Protein AF-A0A936VG71-F1 (afdb_monomer)

Radius of gyration: 36.87 Å; Cα contacts (8 Å, |Δi|>4): 135; chains: 1; bounding box: 69×65×123 Å

Foldseek 3Di:
DQDDLVLLLLLLLLLLLLVVVVPPCVSLVSLVVSLVVCVVPDPSSVVSSVQNNVLSVVLVVVLVVLVVVLVVQQVVQQVVCVVCVVVDVPHGHPSNVVSVVSVCVSVVSSVVSSVVSNVQSVCSSVSHDDGDPVVVPVVVVVPPPPPPDDPDDDDDDDDDDDDDDDDDDDDDDDDDDDDDDDDDDDDDDDDDDDDDDDDDDDDDDDDDDDDDDDDDDDDDD

Sequence (221 aa):
MQPNDDERMLAALAHASIIANTFNLAGMLATLLIWATQRERSAYVRVHALQSLLYQGLVLLISLAIGLLWGLCVVVSLLPAAVRPDLYRSSPPNSFWVALLGLVVPLGFGLLATLYGLYGAYQVYRGRPFRYPLAGRVTRGVIELPARPAPAAKPPAPAPETAPAAAPAPEAAPAAAPAPEAAPAAAPAPEAAPATTPTPDGTSAEAAPAPAQPEPPQDAA

Solvent-accessible surface area (backbone atoms only — not comparable to full-atom values): 14127 Å² total; per-residue (Å²): 134,82,81,54,71,66,47,26,47,54,24,12,47,25,22,42,27,48,64,44,46,78,82,45,67,57,11,55,53,53,10,50,50,53,23,72,73,29,50,89,78,29,72,66,30,26,51,40,12,48,54,27,42,55,48,51,52,50,50,51,54,49,48,48,52,46,43,51,54,49,48,47,44,40,55,61,26,44,44,64,43,75,77,41,46,86,84,34,78,90,48,80,52,74,52,35,59,56,34,57,61,50,50,53,54,49,53,50,50,54,50,53,51,39,53,52,33,38,51,46,12,53,35,31,54,71,72,42,95,71,78,66,81,74,55,72,64,59,54,59,64,63,67,62,53,72,76,75,75,70,80,76,80,75,79,81,80,84,81,90,86,81,86,84,91,87,87,82,87,88,88,86,87,90,87,84,86,85,86,84,89,88,87,84,90,81,86,83,85,90,84,80,88,79,85,90,82,88,84,88,88,89,79,89,80,90,86,84,85,87,88,86,86,82,86,90,85,90,84,92,132

pLDDT: mean 75.59, std 25.0, range [30.08, 98.5]

Structure (mmCIF, N/CA/C/O backbone):
data_AF-A0A936VG71-F1
#
_entry.id   AF-A0A936VG71-F1
#
loop_
_atom_site.group_PDB
_atom_site.id
_atom_site.type_symbol
_atom_site.label_atom_id
_atom_site.label_alt_id
_atom_site.label_comp_id
_atom_site.label_asym_id
_atom_site.label_entity_id
_atom_site.label_seq_id
_atom_site.pdbx_PDB_ins_code
_atom_site.Cartn_x
_atom_site.Cartn_y
_atom_site.Cartn_z
_atom_site.occupancy
_atom_site.B_iso_or_equiv
_atom_site.auth_seq_id
_atom_site.auth_comp_id
_atom_site.auth_asym_id
_atom_site.auth_atom_id
_atom_site.pdbx_PDB_model_num
ATOM 1 N N . MET A 1 1 ? -16.855 -9.112 27.039 1.00 61.25 1 MET A N 1
ATOM 2 C CA . MET A 1 1 ? -17.587 -7.830 26.940 1.00 61.25 1 MET A CA 1
ATOM 3 C C . MET A 1 1 ? -17.899 -7.596 25.473 1.00 61.25 1 MET A C 1
ATOM 5 O O . MET A 1 1 ? -17.074 -7.982 24.650 1.00 61.25 1 MET A O 1
ATOM 9 N N . GLN A 1 2 ? -19.072 -7.052 25.148 1.00 80.94 2 GLN A N 1
ATOM 10 C CA . GLN A 1 2 ? -19.351 -6.570 23.789 1.00 80.94 2 GLN A CA 1
ATOM 11 C C . GLN A 1 2 ? -18.625 -5.230 23.588 1.00 80.94 2 GLN A C 1
ATOM 13 O O . GLN A 1 2 ? -18.565 -4.469 24.556 1.00 80.94 2 GLN A O 1
ATOM 18 N N . PRO A 1 3 ? -18.060 -4.945 22.402 1.00 87.69 3 PRO A N 1
ATOM 19 C CA . PRO A 1 3 ? -17.405 -3.669 22.145 1.00 87.69 3 PRO A CA 1
ATOM 20 C C . PRO A 1 3 ? -18.436 -2.539 22.039 1.00 87.69 3 PRO A C 1
ATOM 22 O O . PRO A 1 3 ? -19.504 -2.726 21.450 1.00 87.69 3 PRO A O 1
ATOM 25 N N . ASN A 1 4 ? -18.108 -1.371 22.584 1.00 93.62 4 ASN A N 1
ATOM 26 C CA . ASN A 1 4 ? -18.925 -0.166 22.451 1.00 93.62 4 ASN A CA 1
ATOM 27 C C . ASN A 1 4 ? -18.713 0.527 21.084 1.00 93.62 4 ASN A C 1
ATOM 29 O O . ASN A 1 4 ? -17.893 0.103 20.263 1.00 93.62 4 ASN A O 1
ATOM 33 N N . ASP A 1 5 ? -19.476 1.587 20.818 1.00 95.00 5 ASP A N 1
ATOM 34 C CA . ASP A 1 5 ? -19.447 2.265 19.518 1.00 95.00 5 ASP A CA 1
ATOM 35 C C . ASP A 1 5 ? -18.136 3.020 19.248 1.00 95.00 5 ASP A C 1
ATOM 37 O O . ASP A 1 5 ? -17.655 2.994 18.113 1.00 95.00 5 ASP A O 1
ATOM 41 N N . ASP A 1 6 ? -17.491 3.584 20.273 1.00 95.88 6 ASP A N 1
ATOM 42 C CA . ASP A 1 6 ? -16.177 4.230 20.145 1.00 95.88 6 ASP A CA 1
ATOM 43 C C . ASP A 1 6 ? -15.076 3.208 19.828 1.00 95.88 6 ASP A C 1
ATOM 45 O O . ASP A 1 6 ? -14.222 3.439 18.970 1.00 95.88 6 ASP A O 1
ATOM 49 N N . GLU A 1 7 ? -15.107 2.035 20.465 1.00 96.00 7 GLU A N 1
ATOM 50 C CA . GLU A 1 7 ? -14.198 0.925 20.177 1.00 96.00 7 GLU A CA 1
ATOM 51 C C . GLU A 1 7 ? -14.379 0.415 18.742 1.00 96.00 7 GLU A C 1
ATOM 53 O O . GLU A 1 7 ? -13.397 0.143 18.046 1.00 96.00 7 GLU A O 1
ATOM 58 N N . ARG A 1 8 ? -15.625 0.321 18.262 1.00 96.19 8 ARG A N 1
ATOM 59 C CA . ARG A 1 8 ? -15.938 -0.025 16.865 1.00 96.19 8 ARG A CA 1
ATOM 60 C C . ARG A 1 8 ? -15.454 1.049 15.896 1.00 96.19 8 ARG A C 1
ATOM 62 O O . ARG A 1 8 ? -14.880 0.699 14.864 1.00 96.19 8 ARG A O 1
ATOM 69 N N . MET A 1 9 ? -15.630 2.327 16.229 1.00 97.19 9 MET A N 1
ATOM 70 C CA . MET A 1 9 ? -15.167 3.460 15.426 1.00 97.19 9 MET A CA 1
ATOM 71 C C . MET A 1 9 ? -13.639 3.481 15.322 1.00 97.19 9 MET A C 1
ATOM 73 O O . MET A 1 9 ? -13.101 3.505 14.219 1.00 97.19 9 MET A O 1
ATOM 77 N N . LEU A 1 10 ? -12.920 3.392 16.443 1.00 97.62 10 LEU A N 1
ATOM 78 C CA . LEU A 1 10 ? -11.454 3.388 16.476 1.00 97.62 10 LEU A CA 1
ATOM 79 C C . LEU A 1 10 ? -10.859 2.168 15.766 1.00 97.62 10 LEU A C 1
ATOM 81 O O . LEU A 1 10 ? -9.885 2.300 15.024 1.00 97.62 10 LEU A O 1
ATOM 85 N N . ALA A 1 11 ? -11.461 0.990 15.941 1.00 97.00 11 ALA A N 1
ATOM 86 C CA . ALA A 1 11 ? -11.069 -0.209 15.211 1.00 97.00 11 ALA A CA 1
ATOM 87 C C . ALA A 1 11 ? -11.303 -0.052 13.696 1.00 97.00 11 ALA A C 1
ATOM 89 O O . ALA A 1 11 ? -10.439 -0.425 12.904 1.00 97.00 11 ALA A O 1
ATOM 90 N N . ALA A 1 12 ? -12.425 0.541 13.274 1.00 97.69 12 ALA A N 1
ATOM 91 C CA . ALA A 1 12 ? -12.700 0.819 11.866 1.00 97.69 12 ALA A CA 1
ATOM 92 C C . ALA A 1 12 ? -11.743 1.869 11.278 1.00 97.69 12 ALA A C 1
ATOM 94 O O . ALA A 1 12 ? -11.211 1.654 10.191 1.00 97.69 12 ALA A O 1
ATOM 95 N N . LEU A 1 13 ? -11.453 2.954 1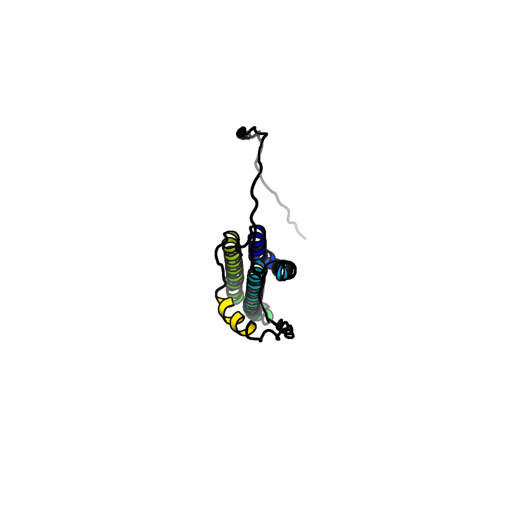2.003 1.00 98.12 13 LEU A N 1
ATOM 96 C CA . LEU A 1 13 ? -10.485 3.984 11.607 1.00 98.12 13 LEU A CA 1
ATOM 97 C C . LEU A 1 13 ? -9.076 3.406 11.434 1.00 98.12 13 LEU A C 1
ATOM 99 O O . LEU A 1 13 ? -8.404 3.729 10.457 1.00 98.12 13 LEU A O 1
ATOM 103 N N . ALA A 1 14 ? -8.660 2.491 12.313 1.00 97.81 14 ALA A N 1
ATOM 104 C CA . ALA A 1 14 ? -7.398 1.770 12.174 1.00 97.81 14 ALA A CA 1
ATOM 105 C C . ALA A 1 14 ? -7.327 0.931 10.883 1.00 97.81 14 ALA A C 1
ATOM 107 O O . ALA A 1 14 ? -6.244 0.757 10.336 1.00 97.81 14 ALA A O 1
ATOM 108 N N . HIS A 1 15 ? -8.448 0.414 10.369 1.00 97.81 15 HIS A N 1
ATOM 109 C CA . HIS A 1 15 ? -8.510 -0.246 9.056 1.00 97.81 15 HIS A CA 1
ATOM 110 C C . HIS A 1 15 ? -8.592 0.761 7.892 1.00 97.81 15 HIS A C 1
ATOM 112 O O . HIS A 1 15 ? -7.905 0.588 6.887 1.00 97.81 15 HIS A O 1
ATOM 118 N N . ALA A 1 16 ? -9.390 1.824 8.029 1.00 97.94 16 ALA A N 1
ATOM 119 C CA . ALA A 1 16 ? -9.615 2.834 6.992 1.00 97.94 16 ALA A CA 1
ATOM 120 C C . ALA A 1 16 ? -8.382 3.711 6.716 1.00 97.94 16 ALA A C 1
ATOM 122 O O . ALA A 1 16 ? -8.225 4.217 5.603 1.00 97.94 16 ALA A O 1
ATOM 123 N N . SER A 1 17 ? -7.479 3.860 7.690 1.00 97.50 17 SER A N 1
ATOM 124 C CA . SER A 1 17 ? -6.269 4.674 7.550 1.00 97.50 17 SER A CA 1
ATOM 125 C C . SER A 1 17 ? -5.344 4.212 6.417 1.00 97.50 17 SER A C 1
ATOM 127 O O . SER A 1 17 ? -4.535 5.012 5.953 1.00 97.50 17 SER A O 1
ATOM 129 N N . ILE A 1 18 ? -5.493 2.980 5.907 1.00 97.31 18 ILE A N 1
ATOM 130 C CA . ILE A 1 18 ? -4.778 2.496 4.717 1.00 97.31 18 ILE A CA 1
ATOM 131 C C . ILE A 1 18 ? -4.912 3.440 3.511 1.00 97.31 18 ILE A C 1
ATOM 133 O O . ILE A 1 18 ? -3.975 3.540 2.729 1.00 97.31 18 ILE A O 1
ATOM 137 N N . ILE A 1 19 ? -6.009 4.200 3.397 1.00 97.38 19 ILE A N 1
ATOM 138 C CA . ILE A 1 19 ? -6.188 5.216 2.348 1.00 97.38 19 ILE A CA 1
ATOM 139 C C . ILE A 1 19 ? -5.055 6.255 2.387 1.00 97.38 19 ILE A C 1
ATOM 141 O O . ILE A 1 19 ? -4.514 6.615 1.342 1.00 97.38 19 ILE A O 1
ATOM 145 N N . ALA A 1 20 ? -4.635 6.687 3.580 1.00 95.88 20 ALA A N 1
ATOM 146 C CA . ALA A 1 20 ? -3.535 7.635 3.741 1.00 95.88 20 ALA A CA 1
ATOM 147 C C . ALA A 1 20 ? -2.175 7.044 3.324 1.00 95.88 20 ALA A C 1
ATOM 149 O O . ALA A 1 20 ? -1.293 7.804 2.924 1.00 95.88 20 ALA A O 1
ATOM 150 N N . ASN A 1 21 ? -2.024 5.707 3.317 1.00 94.12 21 ASN A N 1
ATOM 151 C CA . ASN A 1 21 ? -0.802 5.052 2.832 1.00 94.12 21 ASN A CA 1
ATOM 152 C C . ASN A 1 21 ? -0.545 5.265 1.328 1.00 94.12 21 ASN A C 1
ATOM 154 O O . ASN A 1 21 ? 0.563 5.024 0.857 1.00 94.12 21 ASN A O 1
ATOM 158 N N . THR A 1 22 ? -1.547 5.736 0.576 1.00 89.50 22 THR A N 1
ATOM 159 C CA . THR A 1 22 ? -1.420 6.068 -0.854 1.00 89.50 22 THR A CA 1
ATOM 160 C C . THR A 1 22 ? -0.491 7.264 -1.096 1.00 89.50 22 THR A C 1
ATOM 162 O O . THR A 1 22 ? 0.121 7.353 -2.156 1.00 89.50 22 THR A O 1
ATOM 165 N N . PHE A 1 23 ? -0.373 8.182 -0.128 1.00 89.06 23 PHE A N 1
ATOM 166 C CA . PHE A 1 23 ? 0.381 9.435 -0.280 1.00 89.06 23 PHE A CA 1
ATOM 167 C C . PHE A 1 23 ? 1.695 9.464 0.515 1.00 89.06 23 PHE A C 1
ATOM 169 O O . PHE A 1 23 ? 2.651 10.115 0.102 1.00 89.06 23 PHE A O 1
ATOM 176 N N . ASN A 1 24 ? 1.745 8.808 1.677 1.00 93.12 24 ASN A N 1
ATOM 177 C CA . ASN A 1 24 ? 2.897 8.737 2.588 1.00 93.12 24 ASN A CA 1
ATOM 178 C C . ASN A 1 24 ? 2.655 7.613 3.621 1.00 93.12 24 ASN A C 1
ATOM 180 O O . ASN A 1 24 ? 1.703 6.868 3.481 1.00 93.12 24 ASN A O 1
ATOM 184 N N . LEU A 1 25 ? 3.454 7.465 4.684 1.00 94.38 25 LEU A N 1
ATOM 185 C CA . LEU A 1 25 ? 3.245 6.403 5.696 1.00 94.38 25 LEU A CA 1
ATOM 186 C C . LEU A 1 25 ? 2.224 6.750 6.811 1.00 94.38 25 LEU A C 1
ATOM 188 O O . LEU A 1 25 ? 2.136 6.035 7.815 1.00 94.38 25 LEU A O 1
ATOM 192 N N . ALA A 1 26 ? 1.442 7.829 6.683 1.00 95.31 26 ALA A N 1
ATOM 193 C CA . ALA A 1 26 ? 0.568 8.313 7.758 1.00 95.31 26 ALA A CA 1
ATOM 194 C C . ALA A 1 26 ? -0.534 7.319 8.158 1.00 95.31 26 ALA A C 1
ATOM 196 O O . ALA A 1 26 ? -0.946 7.313 9.316 1.00 95.31 26 ALA A O 1
ATOM 197 N N . GLY A 1 27 ? -0.982 6.443 7.254 1.00 95.38 27 GLY A N 1
ATOM 198 C CA . GLY A 1 27 ? -1.973 5.412 7.570 1.00 95.38 27 GLY A CA 1
ATOM 199 C C . GLY A 1 27 ? -1.462 4.380 8.576 1.00 95.38 27 GLY A C 1
ATOM 200 O O . GLY A 1 27 ? -2.151 4.065 9.556 1.00 95.38 27 GLY A O 1
ATOM 201 N N . MET A 1 28 ? -0.220 3.920 8.391 1.00 96.69 28 MET A N 1
ATOM 202 C CA . MET A 1 28 ? 0.464 3.042 9.342 1.00 96.69 28 MET A CA 1
ATOM 203 C C . MET A 1 28 ? 0.747 3.760 10.660 1.00 96.69 28 MET A C 1
ATOM 205 O O . MET A 1 28 ? 0.506 3.184 11.719 1.00 96.69 28 MET A O 1
ATOM 209 N N . LEU A 1 29 ? 1.196 5.020 10.618 1.00 97.62 29 LEU A N 1
ATOM 210 C CA . LEU A 1 29 ? 1.447 5.814 11.827 1.00 97.62 29 LEU A CA 1
ATOM 211 C C . LEU A 1 29 ? 0.166 6.044 12.641 1.00 97.62 29 LEU A C 1
ATOM 213 O O . LEU A 1 29 ? 0.179 5.853 13.855 1.00 97.62 29 LEU A O 1
ATOM 217 N N . ALA A 1 30 ? -0.955 6.365 11.991 1.00 97.31 30 ALA A N 1
ATOM 218 C CA . ALA A 1 30 ? -2.255 6.507 12.644 1.00 97.31 30 ALA A CA 1
ATOM 219 C C . ALA A 1 30 ? -2.722 5.185 13.278 1.00 97.31 30 ALA A C 1
ATOM 221 O O . ALA A 1 30 ? -3.173 5.168 14.422 1.00 97.31 30 ALA A O 1
ATOM 222 N N . THR A 1 31 ? -2.543 4.058 12.580 1.00 97.56 31 THR A N 1
ATOM 223 C CA . THR A 1 31 ? -2.858 2.718 13.112 1.00 97.56 31 THR A CA 1
ATOM 224 C C . THR A 1 31 ? -2.002 2.376 14.327 1.00 97.56 31 THR A C 1
ATOM 226 O O . THR A 1 31 ? -2.515 1.887 15.334 1.00 97.56 31 THR A O 1
ATOM 229 N N . LEU A 1 32 ? -0.697 2.647 14.249 1.00 97.81 32 LEU A N 1
ATOM 230 C CA . LEU A 1 32 ? 0.254 2.420 15.331 1.00 97.81 32 LEU A CA 1
ATOM 231 C C . LEU A 1 32 ? -0.060 3.302 16.546 1.00 97.81 32 LEU A C 1
ATOM 233 O O . LEU A 1 32 ? 0.027 2.821 17.673 1.00 97.81 32 LEU A O 1
ATOM 237 N N . LEU A 1 33 ? -0.486 4.550 16.331 1.00 98.06 33 LEU A N 1
ATOM 238 C CA . LEU A 1 33 ? -0.919 5.464 17.387 1.00 98.06 33 LEU A CA 1
ATOM 239 C C . LEU A 1 33 ? -2.210 4.981 18.068 1.00 98.06 33 LEU A C 1
ATOM 241 O O . LEU A 1 33 ? -2.268 4.943 19.298 1.00 98.06 33 LEU A O 1
ATOM 245 N N . ILE A 1 34 ? -3.216 4.547 17.297 1.00 97.88 34 ILE A N 1
ATOM 246 C CA . ILE A 1 34 ? -4.446 3.938 17.836 1.00 97.88 34 ILE A CA 1
ATOM 247 C C . ILE A 1 34 ? -4.098 2.683 18.647 1.00 97.88 34 ILE A C 1
ATOM 249 O O . ILE A 1 34 ? -4.561 2.528 19.776 1.00 97.88 34 ILE A O 1
ATOM 253 N N . TRP A 1 35 ? -3.234 1.810 18.120 1.00 97.62 35 TRP A N 1
ATOM 254 C CA . TRP A 1 35 ? -2.780 0.618 18.837 1.00 97.62 35 TRP A CA 1
ATOM 255 C C . TRP A 1 35 ? -2.055 0.980 20.140 1.00 97.62 35 TRP A C 1
ATOM 257 O O . TRP A 1 35 ? -2.418 0.476 21.200 1.00 97.62 35 TRP A O 1
ATOM 267 N N . ALA A 1 36 ? -1.072 1.880 20.092 1.00 97.50 36 ALA A N 1
ATOM 268 C CA . ALA A 1 36 ? -0.260 2.250 21.249 1.00 97.50 36 ALA A CA 1
ATOM 269 C C . ALA A 1 36 ? -1.084 2.904 22.369 1.00 97.50 36 ALA A C 1
ATOM 271 O O . ALA A 1 36 ? -0.848 2.617 23.541 1.00 97.50 36 ALA A O 1
ATOM 272 N N . THR A 1 37 ? -2.068 3.738 22.019 1.00 97.69 37 THR A N 1
ATOM 273 C CA . THR A 1 37 ? -2.931 4.438 22.986 1.00 97.69 37 THR A CA 1
ATOM 274 C C . THR A 1 37 ? -4.040 3.555 23.566 1.00 97.69 37 THR A C 1
ATOM 276 O O . THR A 1 37 ? -4.408 3.735 24.728 1.00 97.69 37 THR A O 1
ATOM 279 N N . GLN A 1 38 ? -4.554 2.583 22.799 1.00 96.62 38 GLN A N 1
ATOM 280 C CA . GLN A 1 38 ? -5.691 1.744 23.204 1.00 96.62 38 GLN A CA 1
ATOM 281 C C . GLN A 1 38 ? -5.325 0.316 23.648 1.00 96.62 38 GLN A C 1
ATOM 283 O O . GLN A 1 38 ? -6.190 -0.372 24.188 1.00 96.62 38 GLN A O 1
ATOM 288 N N . ARG A 1 39 ? -4.073 -0.151 23.499 1.00 94.69 39 ARG A N 1
ATOM 289 C CA . ARG A 1 39 ? -3.679 -1.547 23.820 1.00 94.69 39 ARG A CA 1
ATOM 290 C C . ARG A 1 39 ? -3.957 -1.999 25.262 1.00 94.69 39 ARG A C 1
ATOM 292 O O . ARG A 1 39 ? -4.222 -3.184 25.476 1.00 94.69 39 ARG A O 1
ATOM 299 N N . GLU A 1 40 ? -3.882 -1.075 26.221 1.00 95.25 40 GLU A N 1
ATOM 300 C CA . GLU A 1 40 ? -4.164 -1.326 27.645 1.00 95.25 40 GLU A CA 1
ATOM 301 C C . GLU A 1 40 ? -5.662 -1.152 27.967 1.00 95.25 40 GLU A C 1
ATOM 303 O O . GLU A 1 40 ? -6.167 -1.732 28.922 1.00 95.25 40 GLU A O 1
ATOM 308 N N . ARG A 1 41 ? -6.375 -0.338 27.172 1.00 94.69 41 ARG A N 1
ATOM 309 C CA . ARG A 1 41 ? -7.755 0.110 27.434 1.00 94.69 41 ARG A CA 1
ATOM 310 C C . ARG A 1 41 ? -8.808 -0.809 26.819 1.00 94.69 41 ARG A C 1
ATOM 312 O O . ARG A 1 41 ? -9.833 -1.056 27.441 1.00 94.69 41 ARG A O 1
ATOM 319 N N . SER A 1 42 ? -8.562 -1.313 25.609 1.00 95.69 42 SER A N 1
ATOM 320 C CA . SER A 1 42 ? -9.502 -2.156 24.868 1.00 95.69 42 SER A CA 1
ATOM 321 C C . SER A 1 42 ? -8.800 -3.336 24.206 1.00 95.69 42 SER A C 1
ATOM 323 O O . SER A 1 42 ? -7.997 -3.185 23.281 1.00 95.69 42 SER A O 1
ATOM 325 N N . ALA A 1 43 ? -9.174 -4.548 24.619 1.00 93.81 43 ALA A N 1
ATOM 326 C CA . ALA A 1 43 ? -8.736 -5.770 23.950 1.00 93.81 43 ALA A CA 1
ATOM 327 C C . ALA A 1 43 ? -9.268 -5.867 22.505 1.00 93.81 43 ALA A C 1
ATOM 329 O O . ALA A 1 43 ? -8.587 -6.436 21.651 1.00 93.81 43 ALA A O 1
ATOM 330 N N . TYR A 1 44 ? -10.444 -5.293 22.222 1.00 94.19 44 TYR A N 1
ATOM 331 C CA . TYR A 1 44 ? -11.049 -5.286 20.888 1.00 94.19 44 TYR A CA 1
ATOM 332 C C . TYR A 1 44 ? -10.273 -4.376 19.930 1.00 94.19 44 TYR A C 1
ATOM 334 O O . TYR A 1 44 ? -9.780 -4.845 18.899 1.00 94.19 44 TYR A O 1
ATOM 342 N N . VAL A 1 45 ? -10.070 -3.105 20.306 1.00 96.31 45 VAL A N 1
ATOM 343 C CA . VAL A 1 45 ? -9.301 -2.147 19.493 1.00 96.31 45 VAL A CA 1
ATOM 344 C C . VAL A 1 45 ? -7.862 -2.625 19.322 1.00 96.31 45 VAL A C 1
ATOM 346 O O . VAL A 1 45 ? -7.340 -2.573 18.211 1.00 96.31 45 VAL A O 1
ATOM 349 N N . ARG A 1 46 ? -7.232 -3.178 20.371 1.00 95.06 46 ARG A N 1
ATOM 350 C CA . ARG A 1 46 ? -5.877 -3.749 20.293 1.00 95.06 46 ARG A CA 1
ATOM 351 C C . ARG A 1 46 ? -5.742 -4.789 19.182 1.00 95.06 46 ARG A C 1
ATOM 353 O O . ARG A 1 46 ? -4.775 -4.738 18.424 1.00 95.06 46 ARG A O 1
ATOM 360 N N . VAL A 1 47 ? -6.676 -5.740 19.104 1.00 94.62 47 VAL A N 1
ATOM 361 C CA . VAL A 1 47 ? -6.630 -6.825 18.113 1.00 94.62 47 VAL A CA 1
ATOM 362 C C . VAL A 1 47 ? -6.855 -6.280 16.706 1.00 94.62 47 VAL A C 1
ATOM 364 O O . VAL A 1 47 ? -6.071 -6.596 15.815 1.00 94.62 47 VAL A O 1
ATOM 367 N N . HIS A 1 48 ? -7.856 -5.419 16.506 1.00 95.62 48 HIS A N 1
ATOM 368 C CA . HIS A 1 48 ? -8.143 -4.842 15.190 1.00 95.62 48 HIS A CA 1
ATOM 369 C C . HIS A 1 48 ? -7.046 -3.893 14.694 1.00 95.62 48 HIS A C 1
ATOM 371 O O . HIS A 1 48 ? -6.634 -3.992 13.539 1.00 95.62 48 HIS A O 1
ATOM 377 N N . ALA A 1 49 ? -6.497 -3.040 15.560 1.00 96.50 49 ALA A N 1
ATOM 378 C CA . ALA A 1 49 ? -5.400 -2.149 15.197 1.00 96.50 49 ALA A CA 1
ATOM 379 C C . ALA A 1 49 ? -4.112 -2.928 14.875 1.00 96.50 49 ALA A C 1
ATOM 381 O O . ALA A 1 49 ? -3.470 -2.641 13.869 1.00 96.50 49 ALA A O 1
ATOM 382 N N . LEU A 1 50 ? -3.773 -3.976 15.641 1.00 95.44 50 LEU A N 1
ATOM 383 C CA . LEU A 1 50 ? -2.629 -4.842 15.321 1.00 95.44 50 LEU A CA 1
ATOM 384 C C . LEU A 1 50 ? -2.846 -5.615 14.009 1.00 95.44 50 LEU A C 1
ATOM 386 O O . LEU A 1 50 ? -1.949 -5.680 13.171 1.00 95.44 50 LEU A O 1
ATOM 390 N N . GLN A 1 51 ? -4.045 -6.168 13.805 1.00 95.62 51 GLN A N 1
ATOM 391 C CA . GLN A 1 51 ? -4.432 -6.848 12.568 1.00 95.62 51 GLN A CA 1
ATOM 392 C C . GLN A 1 51 ? -4.341 -5.908 11.356 1.00 95.62 51 GLN A C 1
ATOM 394 O O . GLN A 1 51 ? -3.880 -6.324 10.292 1.00 95.62 51 GLN A O 1
ATOM 399 N N . SER A 1 52 ? -4.769 -4.652 11.503 1.00 96.00 52 SER A N 1
ATOM 400 C CA . SER A 1 52 ? -4.642 -3.639 10.458 1.00 96.00 52 SER A CA 1
ATOM 401 C C . SER A 1 52 ? -3.185 -3.268 10.193 1.00 96.00 52 SER A C 1
ATOM 403 O O . SER A 1 52 ? -2.776 -3.246 9.036 1.00 96.00 52 SER A O 1
ATOM 405 N N . LEU A 1 53 ? -2.371 -3.074 11.235 1.00 96.31 53 LEU A N 1
ATOM 406 C CA . LEU A 1 53 ? -0.957 -2.723 11.093 1.00 96.31 53 LEU A CA 1
ATOM 407 C C . LEU A 1 53 ? -0.171 -3.813 10.349 1.00 96.31 53 LEU A C 1
ATOM 409 O O . LEU A 1 53 ? 0.606 -3.505 9.447 1.00 96.31 53 LEU A O 1
ATOM 413 N N . LEU A 1 54 ? -0.425 -5.086 10.676 1.00 95.25 54 LEU A N 1
ATOM 414 C CA . LEU A 1 54 ? 0.149 -6.238 9.974 1.00 95.25 54 LEU A CA 1
ATOM 415 C C . LEU A 1 54 ? -0.280 -6.287 8.502 1.00 95.25 54 LEU A C 1
ATOM 417 O O . LEU A 1 54 ? 0.541 -6.572 7.633 1.00 95.25 54 LEU A O 1
ATOM 421 N N . TYR A 1 55 ? -1.548 -5.992 8.211 1.00 96.00 55 TYR A N 1
ATOM 422 C CA . TYR A 1 55 ? -2.047 -5.948 6.839 1.00 96.00 55 TYR A CA 1
ATOM 423 C C . TYR A 1 55 ? -1.438 -4.799 6.034 1.00 96.00 55 TYR A C 1
ATOM 425 O O . TYR A 1 55 ? -0.931 -5.033 4.943 1.00 96.00 55 TYR A O 1
ATOM 433 N N . GLN A 1 56 ? -1.419 -3.583 6.582 1.00 97.12 56 GLN A N 1
ATOM 434 C CA . GLN A 1 56 ? -0.818 -2.416 5.933 1.00 97.12 56 GLN A CA 1
ATOM 435 C C . GLN A 1 56 ? 0.683 -2.613 5.693 1.00 97.12 56 GLN A C 1
ATOM 437 O O . GLN A 1 56 ? 1.162 -2.320 4.601 1.00 97.12 56 GLN A O 1
ATOM 442 N N . GLY A 1 57 ? 1.409 -3.182 6.662 1.00 95.88 57 GLY A N 1
ATOM 443 C CA . GLY A 1 57 ? 2.821 -3.534 6.500 1.00 95.88 57 GLY A CA 1
ATOM 444 C C . GLY A 1 57 ? 3.049 -4.590 5.414 1.00 95.88 57 GLY A C 1
ATOM 445 O O . GLY A 1 57 ? 3.950 -4.439 4.594 1.00 95.88 57 GLY A O 1
ATOM 446 N N . LEU A 1 58 ? 2.207 -5.627 5.344 1.00 95.88 58 LEU A N 1
ATOM 447 C CA . LEU A 1 58 ? 2.295 -6.637 4.286 1.00 95.88 58 LEU A CA 1
ATOM 448 C C . LEU A 1 58 ? 1.974 -6.054 2.900 1.00 95.88 58 LEU A C 1
ATOM 450 O O . LEU A 1 58 ? 2.681 -6.350 1.940 1.00 95.88 58 LEU A O 1
ATOM 454 N N . VAL A 1 59 ? 0.948 -5.205 2.798 1.00 96.50 59 VAL A N 1
ATOM 455 C CA . VAL A 1 59 ? 0.609 -4.481 1.563 1.00 96.50 59 VAL A CA 1
ATOM 456 C C . VAL A 1 59 ? 1.773 -3.594 1.130 1.00 96.50 59 VAL A C 1
ATOM 458 O O . VAL A 1 59 ? 2.145 -3.643 -0.035 1.00 96.50 59 VAL A O 1
ATOM 461 N N . LEU A 1 60 ? 2.404 -2.856 2.049 1.00 96.44 60 LEU A N 1
ATOM 462 C CA . LEU A 1 60 ? 3.585 -2.038 1.758 1.00 96.44 60 LEU A CA 1
ATOM 463 C C . LEU A 1 60 ? 4.746 -2.882 1.206 1.00 96.44 60 LEU A C 1
ATOM 465 O O . LEU A 1 60 ? 5.326 -2.518 0.187 1.00 96.44 60 LEU A O 1
ATOM 469 N N . LEU A 1 61 ? 5.061 -4.019 1.836 1.00 97.06 61 LEU A N 1
ATOM 470 C CA . LEU A 1 61 ? 6.141 -4.908 1.389 1.00 97.06 61 LEU A CA 1
ATOM 471 C C . LEU A 1 61 ? 5.867 -5.518 0.006 1.00 97.06 61 LEU A C 1
ATOM 473 O O . LEU A 1 61 ? 6.768 -5.561 -0.831 1.00 97.06 61 LEU A O 1
ATOM 477 N N . ILE A 1 62 ? 4.631 -5.955 -0.260 1.00 97.25 62 ILE A N 1
ATOM 478 C CA . ILE A 1 62 ? 4.249 -6.506 -1.569 1.00 97.25 62 ILE A CA 1
ATOM 479 C C . ILE A 1 62 ? 4.242 -5.401 -2.636 1.00 97.25 62 ILE A C 1
ATOM 481 O O . ILE A 1 62 ? 4.810 -5.600 -3.707 1.00 97.25 62 ILE A O 1
ATOM 485 N N . SER A 1 63 ? 3.684 -4.222 -2.341 1.00 96.69 63 SER A N 1
ATOM 486 C CA . SER A 1 63 ? 3.724 -3.058 -3.238 1.00 96.69 63 SER A CA 1
ATOM 487 C C . SER A 1 63 ? 5.154 -2.644 -3.575 1.00 96.69 63 SER A C 1
ATOM 489 O O . SER A 1 63 ? 5.440 -2.351 -4.733 1.00 96.69 63 SER A O 1
ATOM 491 N N . LEU A 1 64 ? 6.069 -2.663 -2.599 1.00 97.06 64 LEU A N 1
ATOM 492 C CA . LEU A 1 64 ? 7.483 -2.366 -2.826 1.00 97.06 64 LEU A CA 1
ATOM 493 C C . LEU A 1 64 ? 8.138 -3.422 -3.727 1.00 97.06 64 LEU A C 1
ATOM 495 O O . LEU A 1 64 ? 8.831 -3.059 -4.671 1.00 97.06 64 LEU A O 1
ATOM 499 N N . ALA A 1 65 ? 7.885 -4.713 -3.495 1.00 98.38 65 ALA A N 1
ATOM 500 C CA . ALA A 1 65 ? 8.418 -5.787 -4.334 1.00 98.38 65 ALA A CA 1
ATOM 501 C C . ALA A 1 65 ? 7.903 -5.712 -5.786 1.00 98.38 65 ALA A C 1
ATOM 503 O O . ALA A 1 65 ? 8.695 -5.803 -6.724 1.00 98.38 65 ALA A O 1
ATOM 504 N N . ILE A 1 66 ? 6.597 -5.488 -5.982 1.00 98.25 66 ILE A N 1
ATOM 505 C CA . ILE A 1 66 ? 5.992 -5.307 -7.312 1.00 98.25 66 ILE A CA 1
ATOM 506 C C . ILE A 1 66 ? 6.531 -4.031 -7.974 1.00 98.25 66 ILE A C 1
ATOM 508 O O . ILE A 1 66 ? 6.885 -4.061 -9.150 1.00 98.25 66 ILE A O 1
ATOM 512 N N . GLY A 1 67 ? 6.632 -2.926 -7.232 1.00 97.88 67 GLY A N 1
ATOM 513 C CA . GLY A 1 67 ? 7.139 -1.646 -7.728 1.00 97.88 67 GLY A CA 1
ATOM 514 C C . GLY A 1 67 ? 8.609 -1.703 -8.149 1.00 97.88 67 GLY A C 1
ATOM 515 O O . GLY A 1 67 ? 8.956 -1.171 -9.199 1.00 97.88 67 GLY A O 1
ATOM 516 N N . LEU A 1 68 ? 9.459 -2.402 -7.389 1.00 98.44 68 LEU A N 1
ATOM 517 C CA . LEU A 1 68 ? 10.861 -2.644 -7.746 1.00 98.44 68 LEU A CA 1
ATOM 518 C C . LEU A 1 68 ? 10.988 -3.533 -8.989 1.00 98.44 68 LEU A C 1
ATOM 520 O O . LEU A 1 68 ? 11.778 -3.220 -9.877 1.00 98.44 68 LEU A O 1
ATOM 524 N N . LEU A 1 69 ? 10.196 -4.607 -9.087 1.00 98.50 69 LEU A N 1
ATOM 525 C CA . LEU A 1 69 ? 10.189 -5.483 -10.261 1.00 98.50 69 LEU A CA 1
ATOM 526 C C . LEU A 1 69 ? 9.712 -4.738 -11.517 1.00 98.50 69 LEU A C 1
ATOM 528 O O . LEU A 1 69 ? 10.351 -4.820 -12.564 1.00 98.50 69 LEU A O 1
ATOM 532 N N . TRP A 1 70 ? 8.631 -3.964 -11.405 1.00 98.50 70 TRP A N 1
ATOM 533 C CA . TRP A 1 70 ? 8.125 -3.125 -12.490 1.00 98.50 70 TRP A CA 1
ATOM 534 C C . TRP A 1 70 ? 9.132 -2.037 -12.893 1.00 98.50 70 TRP A C 1
ATOM 536 O O . TRP A 1 70 ? 9.418 -1.871 -14.078 1.00 98.50 70 TRP A O 1
ATOM 546 N N . GLY A 1 71 ? 9.741 -1.351 -11.921 1.00 98.00 71 GLY A N 1
ATOM 547 C CA . GLY A 1 71 ? 10.789 -0.358 -12.163 1.00 98.00 71 GLY A CA 1
ATOM 548 C C . GLY A 1 71 ? 12.012 -0.951 -12.867 1.00 98.00 71 GLY A C 1
ATOM 549 O O . GLY A 1 71 ? 12.535 -0.343 -13.800 1.00 98.00 71 GLY A O 1
ATOM 550 N N . LEU A 1 72 ? 12.421 -2.172 -12.504 1.00 98.25 72 LEU A N 1
ATOM 551 C CA . LEU A 1 72 ? 13.472 -2.907 -13.209 1.00 98.25 72 LEU A CA 1
ATOM 552 C C . LEU A 1 72 ? 13.078 -3.197 -14.664 1.00 98.25 72 LEU A C 1
ATOM 554 O O . LEU A 1 72 ? 13.895 -2.986 -15.559 1.00 98.25 72 LEU A O 1
ATOM 558 N N . CYS A 1 73 ? 11.834 -3.614 -14.927 1.00 98.12 73 CYS A N 1
ATOM 559 C CA . CYS A 1 73 ? 11.336 -3.777 -16.295 1.00 98.12 73 CYS A CA 1
ATOM 560 C C . CYS A 1 73 ? 11.400 -2.462 -17.089 1.00 98.12 73 CYS A C 1
ATOM 562 O O . CYS A 1 73 ? 11.841 -2.483 -18.236 1.00 98.12 73 CYS A O 1
ATOM 564 N N . VAL A 1 74 ? 11.037 -1.322 -16.489 1.00 97.94 74 VAL A N 1
ATOM 565 C CA . VAL A 1 74 ? 11.158 0.000 -17.132 1.00 97.94 74 VAL A CA 1
ATOM 566 C C . VAL A 1 74 ? 12.623 0.331 -17.443 1.00 97.94 74 VAL A C 1
ATOM 568 O O . VAL A 1 74 ? 12.934 0.664 -18.586 1.00 97.94 74 VAL A O 1
ATOM 571 N N . VAL A 1 75 ? 13.544 0.172 -16.489 1.00 97.62 75 VAL A N 1
ATOM 572 C CA . VAL A 1 75 ? 14.982 0.438 -16.698 1.00 97.62 75 VAL A CA 1
ATOM 573 C C . VAL A 1 75 ? 15.565 -0.446 -17.805 1.00 97.62 75 VAL A C 1
ATOM 575 O O . VAL A 1 75 ? 16.193 0.063 -18.733 1.00 97.62 75 VAL A O 1
ATOM 578 N N . VAL A 1 76 ? 15.309 -1.757 -17.767 1.00 97.69 76 VAL A N 1
ATOM 579 C CA . VAL A 1 76 ? 15.773 -2.699 -18.801 1.00 97.69 76 VAL A CA 1
ATOM 580 C C . VAL A 1 76 ? 15.153 -2.375 -20.163 1.00 97.69 76 VAL A C 1
ATOM 582 O O . VAL A 1 76 ? 15.838 -2.457 -21.181 1.00 97.69 76 VAL A O 1
ATOM 585 N N . SER A 1 77 ? 13.891 -1.934 -20.206 1.00 97.31 77 SER A N 1
ATOM 586 C CA . SER A 1 77 ? 13.214 -1.570 -21.457 1.00 97.31 77 SER A CA 1
ATOM 587 C C . SER A 1 77 ? 13.820 -0.360 -22.177 1.00 97.31 77 SER A C 1
ATOM 589 O O . SER A 1 77 ? 13.676 -0.261 -23.397 1.00 97.31 77 SER A O 1
ATOM 591 N N . LEU A 1 78 ? 14.504 0.522 -21.437 1.00 96.62 78 LEU A N 1
ATOM 592 C CA . LEU A 1 78 ? 15.183 1.724 -21.933 1.00 96.62 78 LEU A CA 1
ATOM 593 C C . LEU A 1 78 ? 16.670 1.497 -22.253 1.00 96.62 78 LEU A C 1
ATOM 595 O O . LEU A 1 78 ? 17.278 2.322 -22.937 1.00 96.62 78 LEU A O 1
ATOM 599 N N . LEU A 1 79 ? 17.254 0.368 -21.835 1.00 96.38 79 LEU A N 1
ATOM 600 C CA . LEU A 1 79 ? 18.653 0.021 -22.108 1.00 96.38 79 LEU A CA 1
ATOM 601 C C . LEU A 1 79 ? 19.040 0.109 -23.605 1.00 96.38 79 LEU A C 1
ATOM 603 O O . LEU A 1 79 ? 20.121 0.625 -23.890 1.00 96.38 79 LEU A O 1
ATOM 607 N N . PRO A 1 80 ? 18.195 -0.289 -24.586 1.00 95.38 80 PRO A N 1
ATOM 608 C CA . PRO A 1 80 ? 18.516 -0.115 -26.006 1.00 95.38 80 PRO A CA 1
ATOM 609 C C . PRO A 1 80 ? 18.706 1.351 -26.418 1.00 95.38 80 PRO A C 1
ATOM 611 O O . PRO A 1 80 ? 19.588 1.640 -27.225 1.00 95.38 80 PRO A O 1
ATOM 614 N N . ALA A 1 81 ? 17.923 2.272 -25.844 1.00 95.25 81 ALA A N 1
ATOM 615 C CA . ALA A 1 81 ? 18.041 3.706 -26.104 1.00 95.25 81 ALA A CA 1
ATOM 616 C C . ALA A 1 81 ? 19.275 4.318 -25.426 1.00 95.25 81 ALA A C 1
ATOM 618 O O . ALA A 1 81 ? 19.919 5.183 -26.010 1.00 95.25 81 ALA A O 1
ATOM 619 N N . ALA A 1 82 ? 19.653 3.824 -24.243 1.00 94.69 82 ALA A N 1
ATOM 620 C CA . ALA A 1 82 ? 20.880 4.241 -23.564 1.00 94.69 82 ALA A CA 1
ATOM 621 C C . ALA A 1 82 ? 22.157 3.784 -24.300 1.00 94.69 82 ALA A C 1
ATOM 623 O O . ALA A 1 82 ? 23.134 4.525 -24.353 1.00 94.69 82 ALA A O 1
ATOM 624 N N . VAL A 1 83 ? 22.157 2.577 -24.881 1.00 96.56 83 VAL A N 1
ATOM 625 C CA . VAL A 1 83 ? 23.331 2.004 -25.572 1.00 96.56 83 VAL A CA 1
ATOM 626 C C . VAL A 1 83 ? 23.430 2.448 -27.040 1.00 96.56 83 VAL A C 1
ATOM 628 O O . VAL A 1 83 ? 24.532 2.510 -27.582 1.00 96.56 83 VAL A O 1
ATOM 631 N N . ARG A 1 84 ? 22.307 2.740 -27.712 1.00 95.00 84 ARG A N 1
ATOM 632 C CA . ARG A 1 84 ? 22.263 3.159 -29.129 1.00 95.00 84 ARG A CA 1
ATOM 633 C C . ARG A 1 84 ? 21.295 4.333 -29.347 1.00 95.00 84 ARG A C 1
ATOM 635 O O . ARG A 1 84 ? 20.274 4.152 -30.016 1.00 95.00 84 ARG A O 1
ATOM 642 N N . PRO A 1 85 ? 21.594 5.535 -28.820 1.00 93.50 85 PRO A N 1
ATOM 643 C CA . PRO A 1 85 ? 20.669 6.673 -28.846 1.00 93.50 85 PRO A CA 1
ATOM 644 C C . PRO A 1 85 ? 20.259 7.103 -30.263 1.00 93.50 85 PRO A C 1
ATOM 646 O O . PRO A 1 85 ? 19.135 7.557 -30.467 1.00 93.50 85 PRO A O 1
ATOM 649 N N . ASP A 1 86 ? 21.121 6.902 -31.263 1.00 94.88 86 ASP A N 1
ATOM 650 C CA . ASP A 1 86 ? 20.855 7.283 -32.657 1.00 94.88 86 ASP A CA 1
ATOM 651 C C . ASP A 1 86 ? 19.636 6.588 -33.275 1.00 94.88 86 ASP A C 1
ATOM 653 O O . ASP A 1 86 ? 18.959 7.179 -34.114 1.00 94.88 86 ASP A O 1
ATOM 657 N N . LEU A 1 87 ? 19.321 5.366 -32.831 1.00 92.56 87 LEU A N 1
ATOM 658 C CA . LEU A 1 87 ? 18.175 4.592 -33.319 1.00 92.56 87 LEU A CA 1
ATOM 659 C C . LEU A 1 87 ? 16.838 5.019 -32.687 1.00 92.56 87 LEU A C 1
ATOM 661 O O . LEU A 1 87 ? 15.787 4.631 -33.186 1.00 92.56 87 LEU A O 1
ATOM 665 N N . TYR A 1 88 ? 16.870 5.804 -31.605 1.00 93.94 88 TYR A N 1
ATOM 666 C CA . TYR A 1 88 ? 15.703 6.114 -30.767 1.00 93.94 88 TYR A CA 1
ATOM 667 C C . TYR A 1 88 ? 15.479 7.624 -30.566 1.00 93.94 88 TYR A C 1
ATOM 669 O O . TYR A 1 88 ? 14.739 8.031 -29.673 1.00 93.94 88 TYR A O 1
ATOM 677 N N . ARG A 1 89 ? 16.078 8.479 -31.412 1.00 91.06 89 ARG A N 1
ATOM 678 C CA . ARG A 1 89 ? 15.956 9.951 -31.309 1.00 91.06 89 ARG A CA 1
ATOM 679 C C . ARG A 1 89 ? 14.514 10.470 -31.404 1.00 91.06 89 ARG A C 1
ATOM 681 O O . ARG A 1 89 ? 14.227 11.534 -30.870 1.00 91.06 89 ARG A O 1
ATOM 688 N N . SER A 1 90 ? 13.631 9.757 -32.107 1.00 93.56 90 SER A N 1
ATOM 689 C CA . SER A 1 90 ? 12.238 10.162 -32.358 1.00 93.56 90 SER A CA 1
ATOM 690 C C . SER A 1 90 ? 11.192 9.370 -31.567 1.00 93.56 90 SER A C 1
ATOM 692 O O . SER A 1 90 ? 10.047 9.807 -31.480 1.00 93.56 90 SER A O 1
ATOM 694 N N . SER A 1 91 ? 11.540 8.203 -31.015 1.00 92.81 91 SER A N 1
ATOM 695 C CA . SER A 1 91 ? 10.597 7.3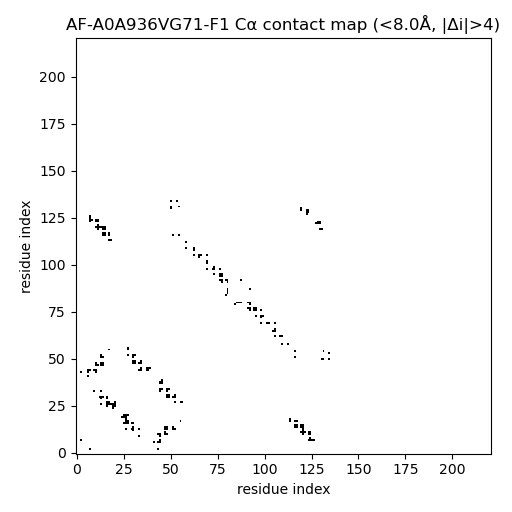51 -30.278 1.00 92.81 91 SER A CA 1
ATOM 696 C C . SER A 1 91 ? 11.308 6.379 -29.323 1.00 92.81 91 SER A C 1
ATOM 698 O O . SER A 1 91 ? 12.391 5.889 -29.653 1.00 92.81 91 SER A O 1
ATOM 700 N N . PRO A 1 92 ? 10.720 6.065 -28.149 1.00 94.88 92 PRO A N 1
ATOM 701 C CA . PRO A 1 92 ? 11.250 5.040 -27.249 1.00 94.88 92 PRO A CA 1
ATOM 702 C C . PRO A 1 92 ? 11.213 3.629 -27.863 1.00 94.88 92 PRO A C 1
ATOM 704 O O . PRO A 1 92 ? 10.381 3.361 -28.732 1.00 94.88 92 PRO A O 1
ATOM 707 N N . PRO A 1 93 ? 12.035 2.683 -27.368 1.00 96.06 93 PRO A N 1
ATOM 708 C CA . PRO A 1 93 ? 11.964 1.280 -27.774 1.00 96.06 93 PRO A CA 1
ATOM 709 C C . PRO A 1 93 ? 10.577 0.668 -27.525 1.00 96.06 93 PRO A C 1
ATOM 711 O O . PRO A 1 93 ? 9.960 0.939 -26.499 1.00 96.06 93 PRO A O 1
ATOM 714 N N . ASN A 1 94 ? 10.110 -0.245 -28.384 1.00 95.31 94 ASN A N 1
ATOM 715 C CA . ASN A 1 94 ? 8.800 -0.902 -28.206 1.00 95.31 94 ASN A CA 1
ATOM 716 C C . ASN A 1 94 ? 8.648 -1.621 -26.849 1.00 95.31 94 ASN A C 1
ATOM 718 O O . ASN A 1 94 ? 7.548 -1.691 -26.300 1.00 95.31 94 ASN A O 1
ATOM 722 N N . SER A 1 95 ? 9.753 -2.101 -26.270 1.00 94.62 95 SER A N 1
ATOM 723 C CA . SER A 1 95 ? 9.807 -2.662 -24.915 1.00 94.62 95 SER A CA 1
ATOM 724 C C . SER A 1 95 ? 9.342 -1.684 -23.831 1.00 94.62 95 SER A C 1
ATOM 726 O O 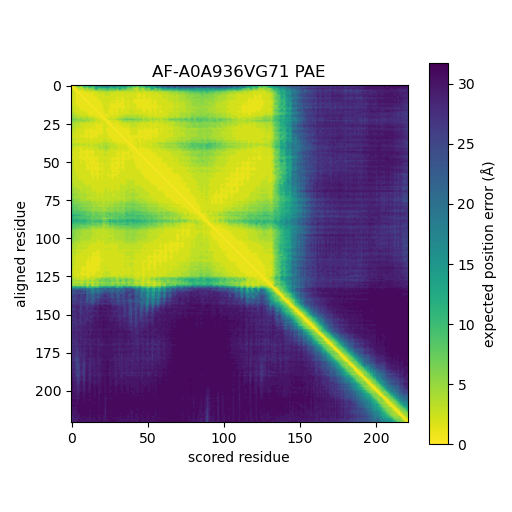. SER A 1 95 ? 8.775 -2.127 -22.834 1.00 94.62 95 SER A O 1
ATOM 728 N N . PHE A 1 96 ? 9.547 -0.375 -24.012 1.00 97.31 96 PHE A N 1
ATOM 729 C CA . PHE A 1 96 ? 9.110 0.652 -23.064 1.00 97.31 96 PHE A CA 1
ATOM 730 C C . PHE A 1 96 ? 7.586 0.700 -22.950 1.00 97.31 96 PHE A C 1
ATOM 732 O O . PHE A 1 96 ? 7.062 0.741 -21.842 1.00 97.31 96 PHE A O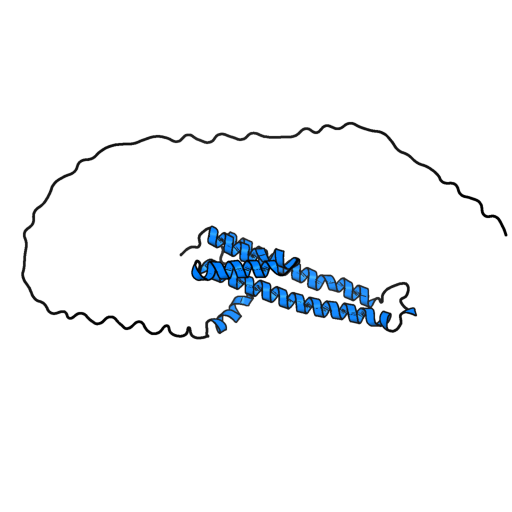 1
ATOM 739 N N . TRP A 1 97 ? 6.861 0.608 -24.068 1.00 96.94 97 TRP A N 1
ATOM 740 C CA . TRP A 1 97 ? 5.395 0.606 -24.057 1.00 96.94 97 TRP A CA 1
ATOM 741 C C . TRP A 1 97 ? 4.818 -0.637 -23.369 1.00 96.94 97 TRP A C 1
ATOM 743 O O . TRP A 1 97 ? 3.829 -0.536 -22.645 1.00 96.94 97 TRP A O 1
ATOM 753 N N . VAL A 1 98 ? 5.474 -1.794 -23.514 1.00 96.81 98 VAL A N 1
ATOM 754 C CA . VAL A 1 98 ? 5.110 -3.024 -22.787 1.00 96.81 98 VAL A CA 1
ATOM 755 C C . VAL A 1 98 ? 5.371 -2.870 -21.284 1.00 96.81 98 VAL A C 1
ATOM 757 O O . VAL A 1 98 ? 4.512 -3.216 -20.472 1.00 96.81 98 VAL A O 1
ATOM 760 N N . ALA A 1 99 ? 6.517 -2.300 -20.894 1.00 96.94 99 ALA A N 1
ATOM 761 C CA . ALA A 1 99 ? 6.820 -2.011 -19.493 1.00 96.94 99 ALA A CA 1
ATOM 762 C C . ALA A 1 99 ? 5.842 -0.982 -18.892 1.00 96.94 99 ALA A C 1
ATOM 764 O O . ALA A 1 99 ? 5.383 -1.156 -17.763 1.00 96.94 99 ALA A O 1
ATOM 765 N N . LEU A 1 100 ? 5.455 0.043 -19.658 1.00 97.56 100 LEU A N 1
ATOM 766 C CA . LEU A 1 100 ? 4.473 1.050 -19.258 1.00 97.56 100 LEU A CA 1
ATOM 767 C C . LEU A 1 100 ? 3.077 0.443 -19.067 1.00 97.56 100 LEU A C 1
ATOM 769 O O . LEU A 1 100 ? 2.436 0.729 -18.062 1.00 97.56 100 LEU A O 1
ATOM 773 N N . LEU A 1 101 ? 2.628 -0.453 -19.954 1.00 97.75 101 LEU A N 1
ATOM 774 C CA . LEU A 1 101 ? 1.381 -1.209 -19.761 1.00 97.75 101 LEU A CA 1
ATOM 775 C C . LEU A 1 101 ? 1.425 -2.060 -18.476 1.00 97.75 101 LEU A C 1
ATOM 777 O O . LEU A 1 101 ? 0.416 -2.205 -17.786 1.00 97.75 101 LEU A O 1
ATOM 781 N N . GLY A 1 102 ? 2.611 -2.545 -18.098 1.00 96.75 102 GLY A N 1
ATOM 782 C CA . GLY A 1 102 ? 2.861 -3.225 -16.825 1.00 96.75 102 GLY A CA 1
ATOM 783 C C . GLY A 1 102 ? 2.521 -2.406 -15.570 1.00 96.75 102 GLY A C 1
ATOM 784 O O . GLY A 1 102 ? 2.314 -3.007 -14.518 1.00 96.75 102 GLY A O 1
ATOM 785 N N . LEU A 1 103 ? 2.382 -1.074 -15.663 1.00 97.81 103 LEU A N 1
ATOM 786 C CA . LEU A 1 103 ? 1.981 -0.186 -14.556 1.00 97.81 103 LEU A CA 1
ATOM 787 C C . LEU A 1 103 ? 0.599 -0.546 -13.977 1.00 97.81 103 LEU A C 1
ATOM 789 O O . LEU A 1 103 ? 0.328 -0.293 -12.802 1.00 97.81 103 LEU A O 1
ATOM 793 N N . VAL A 1 104 ? -0.258 -1.200 -14.769 1.00 98.19 104 VAL A N 1
ATOM 794 C CA . VAL A 1 104 ? -1.555 -1.726 -14.316 1.00 98.19 104 VAL A CA 1
ATOM 795 C C . VAL A 1 104 ? -1.396 -2.703 -13.142 1.00 98.19 104 VAL A C 1
ATOM 797 O O . VAL A 1 104 ? -2.277 -2.765 -12.288 1.00 98.19 104 VAL A O 1
ATOM 800 N N . VAL A 1 105 ? -0.274 -3.427 -13.039 1.00 97.81 105 VAL A N 1
ATOM 801 C CA . VAL A 1 105 ? -0.039 -4.412 -11.968 1.00 97.81 105 VAL A CA 1
ATOM 802 C C . VAL A 1 105 ? 0.146 -3.754 -10.588 1.00 97.81 105 VAL A C 1
ATOM 804 O O . VAL A 1 105 ? -0.661 -4.055 -9.704 1.00 97.81 105 VAL A O 1
ATOM 807 N N . PRO A 1 106 ? 1.125 -2.851 -10.349 1.00 97.50 106 PRO A N 1
ATOM 808 C CA . PRO A 1 106 ? 1.252 -2.168 -9.058 1.00 97.50 106 PRO A CA 1
ATOM 809 C C . PRO A 1 106 ? 0.038 -1.289 -8.725 1.00 97.50 106 PRO A C 1
ATOM 811 O O . PRO A 1 106 ? -0.403 -1.295 -7.575 1.00 97.50 106 PRO A O 1
ATOM 814 N N . LEU A 1 107 ? -0.547 -0.581 -9.703 1.00 97.12 107 LEU A N 1
ATOM 815 C CA . LEU A 1 107 ? -1.736 0.249 -9.460 1.00 97.12 107 LEU A CA 1
ATOM 816 C C . LEU A 1 107 ? -2.964 -0.598 -9.102 1.00 97.12 107 LEU A C 1
ATOM 818 O O . LEU A 1 107 ? -3.658 -0.298 -8.131 1.00 97.12 107 LEU A O 1
ATOM 822 N N . GLY A 1 108 ? -3.209 -1.681 -9.843 1.00 97.88 108 GLY A N 1
ATOM 823 C CA . GLY A 1 108 ? -4.299 -2.616 -9.576 1.00 97.88 108 GLY A CA 1
ATOM 824 C C . GLY A 1 108 ? -4.149 -3.294 -8.216 1.00 97.88 108 GLY A C 1
ATOM 825 O O . GLY A 1 108 ? -5.116 -3.351 -7.457 1.00 97.88 108 GLY A O 1
ATOM 826 N N . PHE A 1 109 ? -2.937 -3.733 -7.856 1.00 97.75 109 PHE A N 1
ATOM 827 C CA . PHE A 1 109 ? -2.661 -4.282 -6.527 1.00 97.75 109 PHE A CA 1
ATOM 828 C C . PHE A 1 109 ? -2.933 -3.259 -5.415 1.00 97.75 109 PHE A C 1
ATOM 830 O O . PHE A 1 109 ? -3.666 -3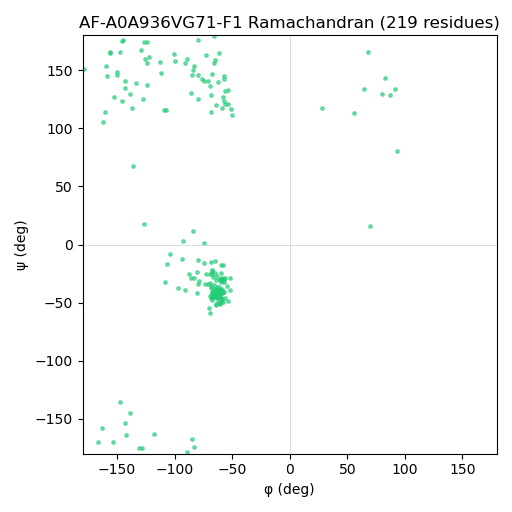.568 -4.476 1.00 97.75 109 PHE A O 1
ATOM 837 N N . GLY A 1 110 ? -2.399 -2.038 -5.534 1.00 96.19 110 GLY A N 1
ATOM 838 C CA . GLY A 1 110 ? -2.598 -0.974 -4.547 1.00 96.19 110 GLY A CA 1
ATOM 839 C C . GLY A 1 110 ? -4.073 -0.605 -4.361 1.00 96.19 110 GLY A C 1
ATOM 840 O O . GLY A 1 110 ? -4.539 -0.469 -3.229 1.00 96.19 110 GLY A O 1
ATOM 841 N N . LEU A 1 111 ? -4.835 -0.521 -5.456 1.00 97.44 111 LEU A N 1
ATOM 842 C CA . LEU A 1 111 ? -6.274 -0.263 -5.418 1.00 97.44 111 LEU A CA 1
ATOM 843 C C . LEU A 1 111 ? -7.038 -1.400 -4.725 1.00 97.44 111 LEU A C 1
ATOM 845 O O . LEU A 1 111 ? -7.789 -1.144 -3.784 1.00 97.44 111 LEU A O 1
ATOM 849 N N . LEU A 1 112 ? -6.830 -2.655 -5.139 1.00 97.81 112 LEU A N 1
ATOM 850 C CA . LEU A 1 112 ? -7.501 -3.819 -4.543 1.00 97.81 112 LEU A CA 1
ATOM 851 C C . LEU A 1 112 ? -7.156 -3.980 -3.056 1.00 97.81 112 LEU A C 1
ATOM 853 O O . LEU A 1 112 ? -8.038 -4.295 -2.256 1.00 97.81 112 LEU A O 1
ATOM 857 N N . ALA A 1 113 ? -5.905 -3.729 -2.668 1.00 96.62 113 ALA A N 1
ATOM 858 C CA . ALA A 1 113 ? -5.475 -3.774 -1.276 1.00 96.62 113 ALA A CA 1
ATOM 859 C C . ALA A 1 113 ? -6.150 -2.681 -0.424 1.00 96.62 113 ALA A C 1
ATOM 861 O O . ALA A 1 113 ? -6.682 -2.961 0.651 1.00 96.62 113 ALA A O 1
ATOM 862 N N . THR A 1 114 ? -6.215 -1.447 -0.925 1.00 96.69 114 THR A N 1
ATOM 863 C CA . THR A 1 114 ? -6.915 -0.345 -0.246 1.00 96.69 114 THR A CA 1
ATOM 864 C C . THR A 1 114 ? -8.412 -0.630 -0.108 1.00 96.69 114 THR A C 1
ATOM 866 O O . THR A 1 114 ? -8.965 -0.485 0.984 1.00 96.69 114 THR A O 1
ATOM 869 N N . LEU A 1 115 ? -9.066 -1.120 -1.168 1.00 97.75 115 LEU A N 1
ATOM 870 C CA . LEU A 1 115 ? -10.480 -1.518 -1.139 1.00 97.75 115 LEU A CA 1
ATOM 871 C C . LEU A 1 115 ? -10.743 -2.652 -0.139 1.00 97.75 115 LEU A C 1
ATOM 873 O O . LEU A 1 115 ? -11.735 -2.611 0.589 1.00 97.75 115 LEU A O 1
ATOM 877 N N . TYR A 1 116 ? -9.854 -3.644 -0.048 1.00 96.62 116 TYR A N 1
ATOM 878 C CA . TYR A 1 116 ? -9.997 -4.745 0.906 1.00 96.62 116 TYR A CA 1
ATOM 879 C C . TYR A 1 116 ? -9.754 -4.308 2.361 1.00 96.62 116 TYR A C 1
ATOM 881 O O . TYR A 1 116 ? -10.452 -4.770 3.269 1.00 96.62 116 TYR A O 1
ATOM 889 N N . GLY A 1 117 ? -8.843 -3.358 2.593 1.00 96.00 117 GLY A N 1
ATOM 890 C CA . GLY A 1 117 ? -8.687 -2.702 3.893 1.00 96.00 117 GLY A CA 1
ATOM 891 C C . GLY A 1 117 ? -9.932 -1.907 4.304 1.00 96.00 117 GLY A C 1
ATOM 892 O O . GLY A 1 117 ? -10.407 -2.039 5.435 1.00 96.00 117 GLY A O 1
ATOM 893 N N . LEU A 1 118 ? -10.529 -1.162 3.368 1.00 97.69 118 LEU A N 1
ATOM 894 C CA . LEU A 1 118 ? -11.764 -0.403 3.587 1.00 97.69 118 LEU A CA 1
ATOM 895 C C . LEU A 1 118 ? -12.992 -1.311 3.796 1.00 97.69 118 LEU A C 1
ATOM 897 O O . LEU A 1 118 ? -13.837 -1.017 4.640 1.00 97.69 118 LEU A O 1
ATOM 901 N N . TYR A 1 119 ? -13.066 -2.455 3.111 1.00 97.19 119 TYR A N 1
ATOM 902 C CA . TYR A 1 119 ? -14.056 -3.501 3.397 1.00 97.19 119 TYR A CA 1
ATOM 903 C C . TYR A 1 119 ? -13.913 -4.040 4.830 1.00 97.19 119 TYR A C 1
ATOM 905 O O . TYR A 1 119 ? -14.913 -4.227 5.530 1.00 97.19 119 TYR A O 1
ATOM 913 N N . GLY A 1 120 ? -12.674 -4.217 5.302 1.00 95.69 120 GLY A N 1
ATOM 914 C CA . GLY A 1 120 ? -12.384 -4.522 6.701 1.00 95.69 120 GLY A CA 1
ATOM 915 C C . GLY A 1 120 ? -12.914 -3.455 7.657 1.00 95.69 120 GLY A C 1
ATOM 916 O O . GLY A 1 120 ? -13.644 -3.783 8.592 1.00 95.69 120 GLY A O 1
ATOM 917 N N . ALA A 1 121 ? -12.631 -2.179 7.378 1.00 97.25 121 ALA A N 1
ATOM 918 C CA . ALA A 1 121 ? -13.148 -1.052 8.153 1.00 97.25 121 ALA A CA 1
ATOM 919 C C . ALA A 1 121 ? -14.682 -1.049 8.221 1.00 97.25 121 ALA A C 1
ATOM 921 O O . ALA A 1 121 ? -15.244 -0.927 9.306 1.00 97.25 121 ALA A O 1
ATOM 922 N N . TYR A 1 122 ? -15.363 -1.258 7.091 1.00 97.69 122 TYR A N 1
ATOM 923 C CA . TYR A 1 122 ? -16.825 -1.319 7.017 1.00 97.69 122 TYR A CA 1
ATOM 924 C C . TYR A 1 122 ? -17.416 -2.463 7.857 1.00 97.69 122 TYR A C 1
ATOM 926 O O . TYR A 1 122 ? -18.383 -2.261 8.595 1.00 97.69 122 TYR A O 1
ATOM 934 N N . GLN A 1 123 ? -16.839 -3.665 7.777 1.00 96.00 123 GLN A N 1
ATOM 935 C CA . GLN A 1 123 ? -17.320 -4.827 8.531 1.00 96.00 123 GLN A CA 1
ATOM 936 C C . GLN A 1 123 ? -17.126 -4.638 10.044 1.00 96.00 123 GLN A C 1
ATOM 938 O O . GLN A 1 123 ? -18.052 -4.902 10.813 1.00 96.00 123 GLN A O 1
ATOM 943 N N . VAL A 1 124 ? -15.973 -4.105 10.459 1.00 95.50 124 VAL A N 1
ATOM 944 C CA . VAL A 1 124 ? -15.668 -3.753 11.858 1.00 95.50 124 VAL A CA 1
ATOM 945 C C . VAL A 1 124 ? -16.591 -2.643 12.364 1.00 95.50 124 VAL A C 1
ATOM 947 O O . VAL A 1 124 ? -17.177 -2.775 13.440 1.00 95.50 124 VAL A O 1
ATOM 950 N N . TYR A 1 125 ? -16.808 -1.597 11.563 1.00 96.31 125 TYR A N 1
ATOM 951 C CA . TYR A 1 125 ? -17.758 -0.527 11.864 1.00 96.31 125 TYR A CA 1
ATOM 952 C C . TYR A 1 125 ? -19.181 -1.069 12.046 1.00 96.31 125 TYR A C 1
ATOM 954 O O . TYR A 1 125 ? -19.882 -0.666 12.968 1.00 96.31 125 TYR A O 1
ATOM 962 N N . ARG A 1 126 ? -19.605 -2.058 11.249 1.00 94.44 126 ARG A N 1
ATOM 963 C CA . ARG A 1 126 ? -20.894 -2.763 11.402 1.00 94.44 126 ARG A CA 1
ATOM 964 C C . ARG A 1 126 ? -20.945 -3.762 12.571 1.00 94.44 126 ARG A C 1
ATOM 966 O O . ARG A 1 126 ? -21.975 -4.406 12.739 1.00 94.44 126 ARG A O 1
ATOM 973 N N . GLY A 1 127 ? -19.881 -3.901 13.366 1.00 91.06 127 GLY A N 1
ATOM 974 C CA . GLY A 1 127 ? -19.814 -4.848 14.488 1.00 91.06 127 GLY A CA 1
ATOM 975 C C . GLY A 1 127 ? -19.748 -6.319 14.058 1.00 91.06 127 GLY A C 1
ATOM 976 O O . GLY A 1 127 ? -19.999 -7.213 14.863 1.00 91.06 127 GLY A O 1
ATOM 977 N N . ARG A 1 128 ? -19.440 -6.595 12.784 1.00 89.25 128 ARG A N 1
ATOM 978 C CA . ARG A 1 128 ? -19.309 -7.960 12.259 1.00 89.25 128 ARG A CA 1
ATOM 979 C C . ARG A 1 128 ? -17.901 -8.500 12.529 1.00 89.25 128 ARG A C 1
ATOM 981 O O . ARG A 1 128 ? -16.934 -7.744 12.436 1.00 89.25 128 ARG A O 1
ATOM 988 N N . PRO A 1 129 ? -17.744 -9.810 12.794 1.00 85.94 129 PRO A N 1
ATOM 989 C CA . PRO A 1 129 ? -16.425 -10.406 12.961 1.00 85.94 129 PRO A CA 1
ATOM 990 C C . PRO A 1 129 ? -15.633 -10.306 11.651 1.00 85.94 129 PRO A C 1
ATOM 992 O O . PRO A 1 129 ? -16.034 -10.857 10.626 1.00 85.94 129 PRO A O 1
ATOM 995 N N . PHE A 1 130 ? -14.488 -9.622 11.689 1.00 89.62 130 PHE A N 1
ATOM 996 C CA . PHE A 1 130 ? -13.609 -9.448 10.534 1.00 89.62 130 PHE A CA 1
ATOM 997 C C . PHE A 1 130 ? -12.173 -9.868 10.856 1.00 89.62 130 PHE A C 1
ATOM 999 O O . PHE A 1 130 ? -11.563 -9.363 11.797 1.00 89.62 130 PHE A O 1
ATOM 1006 N N . ARG A 1 131 ? -11.613 -10.778 10.053 1.00 86.00 131 ARG A N 1
ATOM 1007 C CA . ARG A 1 131 ? -10.238 -11.284 10.184 1.00 86.00 131 ARG A CA 1
ATOM 1008 C C . ARG A 1 131 ? -9.608 -11.404 8.802 1.00 86.00 131 ARG A C 1
ATOM 1010 O O . ARG A 1 131 ? -10.202 -12.020 7.921 1.00 86.00 131 ARG A O 1
ATOM 1017 N N . TYR A 1 132 ? -8.407 -10.859 8.617 1.00 82.50 132 TYR A N 1
ATOM 1018 C CA . TYR A 1 132 ? -7.655 -11.076 7.379 1.00 82.50 132 TYR A CA 1
ATOM 1019 C C . TYR A 1 132 ? -7.197 -12.546 7.290 1.00 82.50 132 TYR A C 1
ATOM 1021 O O . TYR A 1 132 ? -6.561 -13.022 8.235 1.00 82.50 132 TYR A O 1
ATOM 1029 N N . PRO A 1 133 ? -7.443 -13.265 6.175 1.00 71.56 133 PRO A N 1
ATOM 1030 C CA . PRO A 1 133 ? -7.121 -14.689 6.046 1.00 71.56 133 PRO A CA 1
ATOM 1031 C C . PRO A 1 133 ? -5.654 -15.038 6.335 1.00 71.56 133 PRO A C 1
ATOM 1033 O O . PRO A 1 133 ? -5.370 -16.074 6.934 1.00 71.56 133 PRO A O 1
ATOM 1036 N N . LEU A 1 134 ? -4.717 -14.157 5.964 1.00 57.97 134 LEU A N 1
ATOM 1037 C CA . LEU A 1 134 ? -3.279 -14.378 6.164 1.00 57.97 134 LEU A CA 1
ATOM 1038 C C . LEU A 1 134 ? -2.839 -14.254 7.635 1.00 57.97 134 LEU A C 1
ATOM 1040 O O . LEU A 1 134 ? -1.864 -14.891 8.032 1.00 57.97 134 LEU A O 1
ATOM 1044 N N . ALA A 1 135 ? -3.566 -13.500 8.469 1.00 52.09 135 ALA A N 1
ATOM 1045 C CA . ALA A 1 135 ? -3.197 -13.307 9.874 1.00 52.09 135 ALA A CA 1
ATOM 1046 C C . ALA A 1 135 ? -3.316 -14.602 10.702 1.00 52.09 135 ALA A C 1
ATOM 1048 O O . ALA A 1 135 ? -2.587 -14.775 11.675 1.00 52.09 135 ALA A O 1
ATOM 1049 N N . GLY A 1 136 ? -4.174 -15.545 10.289 1.00 47.78 136 GLY A N 1
ATOM 1050 C CA . GLY A 1 136 ? -4.460 -16.773 11.040 1.00 47.78 136 GLY A CA 1
ATOM 1051 C C . GLY A 1 136 ? -3.316 -17.794 11.126 1.00 47.78 136 GLY A C 1
ATOM 1052 O O . GLY A 1 136 ? -3.394 -18.702 11.952 1.00 47.78 136 GLY A O 1
ATOM 1053 N N . ARG A 1 137 ? -2.264 -17.673 10.300 1.00 53.81 137 ARG A N 1
ATOM 1054 C CA . ARG A 1 137 ? -1.092 -18.573 10.343 1.00 53.81 137 ARG A CA 1
ATOM 1055 C C . ARG A 1 137 ? 0.077 -18.000 11.149 1.00 53.81 137 ARG A C 1
ATOM 1057 O O . ARG A 1 137 ? 0.725 -18.750 11.868 1.00 53.81 137 ARG A O 1
ATOM 1064 N N . VAL A 1 138 ? 0.315 -16.688 11.080 1.00 53.72 138 VAL A N 1
ATOM 1065 C CA . VAL A 1 138 ? 1.477 -16.044 11.728 1.00 53.72 138 VAL A CA 1
ATOM 1066 C C . VAL A 1 138 ? 1.254 -15.822 13.229 1.00 53.72 138 VAL A C 1
ATOM 1068 O O . VAL A 1 138 ? 2.181 -15.984 14.019 1.00 53.72 138 VAL A O 1
ATOM 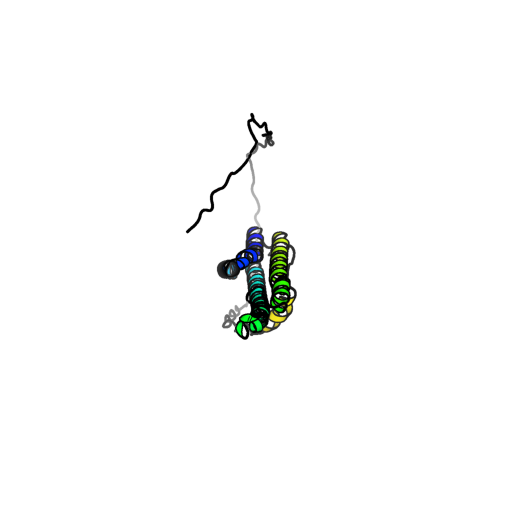1071 N N . THR A 1 139 ? 0.023 -15.538 13.670 1.00 47.59 139 THR A N 1
ATOM 1072 C CA . THR A 1 139 ? -0.260 -15.327 15.103 1.00 47.59 139 THR A CA 1
ATOM 1073 C C . THR A 1 139 ? -0.104 -16.586 15.953 1.00 47.59 139 THR A C 1
ATOM 1075 O O . THR A 1 139 ? 0.099 -16.463 17.158 1.00 47.59 139 THR A O 1
ATOM 1078 N N . ARG A 1 140 ? -0.175 -17.789 15.361 1.00 49.41 140 ARG A N 1
ATOM 1079 C CA . ARG A 1 140 ? -0.049 -19.045 16.114 1.00 49.41 140 ARG A CA 1
ATOM 1080 C C . ARG A 1 140 ? 1.357 -19.215 16.711 1.00 49.41 140 ARG A C 1
ATOM 1082 O O . ARG A 1 140 ? 1.443 -19.603 17.862 1.00 49.41 140 ARG A O 1
ATOM 1089 N N . GLY A 1 141 ? 2.414 -18.818 15.992 1.00 47.59 141 GLY A N 1
ATOM 1090 C CA . GLY A 1 141 ? 3.798 -18.892 16.490 1.00 47.59 141 GLY A CA 1
ATOM 1091 C C . GLY A 1 141 ? 4.220 -17.749 17.427 1.00 47.59 141 GLY A C 1
ATOM 1092 O O . GLY A 1 141 ? 5.122 -17.925 18.234 1.00 47.59 141 GLY A O 1
ATOM 1093 N N . VAL A 1 142 ? 3.570 -16.579 17.367 1.00 54.72 142 VAL A N 1
ATOM 1094 C CA . VAL A 1 142 ? 3.912 -15.431 18.243 1.00 54.72 142 VAL A CA 1
ATOM 1095 C C . VAL A 1 142 ? 3.251 -15.541 19.623 1.00 54.72 142 VAL A C 1
ATOM 1097 O O . VAL A 1 142 ? 3.808 -15.070 20.609 1.00 54.72 142 VAL A O 1
ATOM 1100 N N . ILE A 1 143 ? 2.091 -16.202 19.713 1.00 52.69 143 ILE A N 1
ATOM 1101 C CA . ILE A 1 143 ? 1.438 -16.546 20.992 1.00 52.69 143 ILE A CA 1
ATOM 1102 C C . ILE A 1 143 ? 2.168 -17.711 21.697 1.00 52.69 143 ILE A C 1
ATOM 1104 O O . ILE A 1 143 ? 1.993 -17.919 22.894 1.00 52.69 143 ILE A O 1
ATOM 1108 N N . GLU A 1 144 ? 3.015 -18.439 20.965 1.00 46.81 144 GLU A N 1
ATOM 1109 C CA . GLU A 1 144 ? 3.776 -19.600 21.441 1.00 46.81 144 GLU A CA 1
ATOM 1110 C C . GLU A 1 144 ? 5.180 -19.240 21.969 1.00 46.81 144 GLU A C 1
ATOM 1112 O O . GLU A 1 144 ? 5.901 -20.116 22.443 1.00 46.81 144 GLU A O 1
ATOM 1117 N N . LEU A 1 145 ? 5.550 -17.948 22.009 1.00 48.66 145 LEU A N 1
ATOM 1118 C CA . LEU A 1 145 ? 6.484 -17.510 23.049 1.00 48.66 145 LEU A CA 1
ATOM 1119 C C . LEU A 1 145 ? 5.728 -17.605 24.381 1.00 48.66 145 LEU A C 1
ATOM 1121 O O . LEU A 1 145 ? 4.771 -16.846 24.569 1.00 48.66 145 LEU A O 1
ATOM 1125 N N . PRO A 1 146 ? 6.123 -18.498 25.310 1.00 52.47 146 PRO A N 1
ATOM 1126 C CA . PRO A 1 146 ? 5.419 -18.635 26.571 1.00 52.47 146 PRO A CA 1
ATOM 1127 C C . PRO A 1 146 ? 5.421 -17.283 27.273 1.00 52.47 146 PRO A C 1
ATOM 1129 O O . PRO A 1 146 ? 6.478 -16.673 27.463 1.00 52.47 146 PRO A O 1
ATOM 1132 N N . ALA A 1 147 ? 4.229 -16.819 27.657 1.00 56.09 147 ALA A N 1
ATOM 1133 C CA . ALA A 1 147 ? 4.091 -15.664 28.525 1.00 56.09 147 ALA A CA 1
ATOM 1134 C C . ALA A 1 147 ? 5.003 -15.896 29.731 1.00 56.09 147 ALA A C 1
ATOM 1136 O O . ALA A 1 147 ? 4.776 -16.832 30.501 1.00 56.09 147 ALA A O 1
ATOM 1137 N N . ARG A 1 148 ? 6.073 -15.092 29.842 1.00 51.62 148 ARG A N 1
ATOM 1138 C CA . ARG A 1 148 ? 7.054 -15.209 30.925 1.00 51.62 148 ARG A CA 1
ATOM 1139 C C . ARG A 1 148 ? 6.251 -15.231 32.224 1.00 51.62 148 ARG A C 1
ATOM 1141 O O . ARG A 1 148 ? 5.534 -14.253 32.453 1.00 51.62 148 ARG A O 1
ATOM 1148 N N . PRO A 1 149 ? 6.285 -16.323 33.009 1.00 48.22 149 PRO A N 1
ATOM 1149 C CA . PRO A 1 149 ? 5.356 -16.479 34.113 1.00 48.22 149 PRO A CA 1
ATOM 1150 C C . PRO A 1 149 ? 5.517 -15.279 35.034 1.00 48.22 149 PRO A C 1
ATOM 1152 O O . PRO A 1 149 ? 6.629 -14.978 35.477 1.00 48.22 149 PRO A O 1
ATOM 1155 N N . ALA A 1 150 ? 4.412 -14.567 35.271 1.00 59.09 150 ALA A N 1
ATOM 1156 C CA . ALA A 1 150 ? 4.389 -13.540 36.297 1.00 59.09 150 ALA A CA 1
ATOM 1157 C C . ALA A 1 150 ? 4.874 -14.198 37.600 1.00 59.09 150 ALA A C 1
ATOM 1159 O O . ALA A 1 150 ? 4.437 -15.319 37.886 1.00 59.09 150 ALA A O 1
ATOM 1160 N N . PRO A 1 151 ? 5.798 -13.572 38.354 1.00 51.12 151 PRO A N 1
ATOM 1161 C CA . PRO A 1 151 ? 6.314 -14.164 39.581 1.00 51.12 151 PRO A CA 1
ATOM 1162 C C . PRO A 1 151 ? 5.129 -14.522 40.476 1.00 51.12 151 PRO A C 1
ATOM 1164 O O . PRO A 1 151 ? 4.291 -13.668 40.767 1.00 51.12 151 PRO A O 1
ATOM 1167 N N . ALA A 1 152 ? 5.023 -15.809 40.812 1.00 50.50 152 ALA A N 1
ATOM 1168 C CA . ALA A 1 152 ? 3.803 -16.374 41.365 1.00 50.50 152 ALA A CA 1
ATOM 1169 C C . ALA A 1 152 ? 3.376 -15.614 42.625 1.00 50.50 152 ALA A C 1
ATOM 1171 O O . ALA A 1 152 ? 4.121 -15.555 43.607 1.00 50.50 152 ALA A O 1
ATOM 1172 N N . ALA A 1 153 ? 2.164 -15.054 42.600 1.00 52.44 153 ALA A N 1
ATOM 1173 C CA . ALA A 1 153 ? 1.544 -14.523 43.800 1.00 52.44 153 ALA A CA 1
ATOM 1174 C C . ALA A 1 153 ? 1.437 -15.667 44.818 1.00 52.44 153 ALA A C 1
ATOM 1176 O O . ALA A 1 153 ? 0.814 -16.697 44.554 1.00 52.44 153 ALA A O 1
ATOM 1177 N N . LYS A 1 154 ? 2.116 -15.499 45.955 1.00 48.91 154 LYS A N 1
ATOM 1178 C CA . LYS A 1 154 ? 2.201 -16.498 47.023 1.00 48.91 154 LYS A CA 1
ATOM 1179 C C . LYS A 1 154 ? 0.780 -16.879 47.481 1.00 48.91 154 LYS A C 1
ATOM 1181 O O . LYS A 1 154 ? -0.005 -15.962 47.729 1.00 48.91 154 LYS A O 1
ATOM 1186 N N . PRO A 1 155 ? 0.435 -18.176 47.613 1.00 52.69 155 PRO A N 1
ATOM 1187 C CA . PRO A 1 155 ? -0.894 -18.573 48.068 1.00 52.69 155 PRO A CA 1
ATOM 1188 C C . PRO A 1 155 ? -1.228 -17.963 49.439 1.00 52.69 155 PRO A C 1
ATOM 1190 O O . PRO A 1 155 ? -0.333 -17.891 50.292 1.00 52.69 155 PRO A O 1
ATOM 1193 N N . PRO A 1 156 ? -2.483 -17.541 49.684 1.00 53.19 156 PRO A N 1
ATOM 1194 C CA . PRO A 1 156 ? -2.910 -17.140 51.017 1.00 53.19 156 PRO A CA 1
ATOM 1195 C C . PRO A 1 156 ? -2.814 -18.338 51.972 1.00 53.19 156 PRO A C 1
ATOM 1197 O O . PRO A 1 156 ? -3.125 -19.470 51.601 1.00 53.19 156 PRO A O 1
ATOM 1200 N N . ALA A 1 157 ? -2.355 -18.089 53.199 1.00 44.22 157 ALA A N 1
ATOM 1201 C CA . ALA A 1 157 ? -2.244 -19.125 54.221 1.00 44.22 157 ALA A CA 1
ATOM 1202 C C . ALA A 1 157 ? -3.640 -19.616 54.662 1.00 44.22 157 ALA A C 1
ATOM 1204 O O . ALA A 1 157 ? -4.573 -18.809 54.701 1.00 44.22 157 ALA A O 1
ATOM 1205 N N . PRO A 1 158 ? -3.804 -20.906 55.013 1.00 44.69 158 PRO A N 1
ATOM 1206 C CA . PRO A 1 158 ? -5.078 -21.422 55.496 1.00 44.69 158 PRO A CA 1
ATOM 1207 C C . PRO A 1 158 ? -5.401 -20.858 56.885 1.00 44.69 158 PRO A C 1
ATOM 1209 O O . PRO A 1 158 ? -4.537 -20.809 57.762 1.00 44.69 158 PRO A O 1
ATOM 1212 N N . ALA A 1 159 ? -6.656 -20.458 57.091 1.00 41.28 159 ALA A N 1
ATOM 1213 C CA . ALA A 1 159 ? -7.166 -20.118 58.415 1.00 41.28 159 ALA A CA 1
ATOM 1214 C C . ALA A 1 159 ? -7.390 -21.402 59.245 1.00 41.28 159 ALA A C 1
ATOM 1216 O O . ALA A 1 159 ? -7.855 -22.397 58.685 1.00 41.28 159 ALA A O 1
ATOM 1217 N N . PRO A 1 160 ? -7.082 -21.410 60.555 1.00 46.34 160 PRO A N 1
ATOM 1218 C CA . PRO A 1 160 ? -7.388 -22.541 61.421 1.00 46.34 160 PRO A CA 1
ATOM 1219 C C . PRO A 1 160 ? -8.864 -22.517 61.842 1.00 46.34 160 PRO A C 1
ATOM 1221 O O . PRO A 1 160 ? -9.338 -21.541 62.421 1.00 46.34 160 PRO A O 1
ATOM 1224 N N . GLU A 1 161 ? -9.575 -23.613 61.587 1.00 40.84 161 GLU A N 1
ATOM 1225 C CA . GLU A 1 161 ? -10.959 -23.822 62.013 1.00 40.84 161 GLU A CA 1
ATOM 1226 C C . GLU A 1 161 ? -11.014 -24.885 63.120 1.00 40.84 161 GLU A C 1
ATOM 1228 O O . GLU A 1 161 ? -10.713 -26.054 62.887 1.00 40.84 161 GLU A O 1
ATOM 1233 N N . THR A 1 162 ? -11.433 -24.484 64.323 1.00 34.00 162 THR A N 1
ATOM 1234 C CA . THR A 1 162 ? -11.902 -25.392 65.384 1.00 34.00 162 THR A CA 1
ATOM 1235 C C . THR A 1 162 ? -13.016 -24.715 66.183 1.00 34.00 162 THR A C 1
ATOM 1237 O O . THR A 1 162 ? -12.824 -23.627 66.723 1.00 34.00 162 THR A O 1
ATOM 1240 N N . ALA A 1 163 ? -14.174 -25.374 66.245 1.00 38.84 163 ALA A N 1
ATOM 1241 C CA . ALA A 1 163 ? -15.372 -25.004 67.017 1.00 38.84 163 ALA A CA 1
ATOM 1242 C C . ALA A 1 163 ? -15.234 -25.483 68.508 1.00 38.84 163 ALA A C 1
ATOM 1244 O O . ALA A 1 163 ? -14.158 -26.009 68.808 1.00 38.84 163 ALA A O 1
ATOM 1245 N N . PRO A 1 164 ? -16.224 -25.385 69.450 1.00 44.91 164 PRO A N 1
ATOM 1246 C CA . PRO A 1 164 ? -17.681 -25.404 69.214 1.00 44.91 164 PRO A CA 1
ATOM 1247 C C . PRO A 1 164 ? -18.640 -24.581 70.129 1.00 44.91 164 PRO A C 1
ATOM 1249 O O . PRO A 1 164 ? -18.336 -24.204 71.252 1.00 44.91 164 PRO A O 1
ATOM 1252 N N . ALA A 1 165 ? -19.874 -24.453 69.617 1.00 34.06 165 ALA A N 1
ATOM 1253 C CA . ALA A 1 165 ? -21.185 -24.497 70.296 1.00 34.06 165 ALA A CA 1
ATOM 1254 C C . ALA A 1 165 ? -21.552 -23.559 71.479 1.00 34.06 165 ALA A C 1
ATOM 1256 O O . ALA A 1 165 ? -21.193 -23.795 72.628 1.00 34.06 165 ALA A O 1
ATOM 1257 N N . ALA A 1 166 ? -22.520 -22.668 71.211 1.00 34.25 166 ALA A N 1
ATOM 1258 C CA . ALA A 1 166 ? -23.653 -22.362 72.098 1.00 34.25 166 ALA A CA 1
ATOM 1259 C C . ALA A 1 166 ? -24.879 -21.931 71.252 1.00 34.25 166 ALA A C 1
ATOM 1261 O O . ALA A 1 166 ? -24.714 -21.355 70.179 1.00 34.25 166 ALA A O 1
ATOM 1262 N N . ALA A 1 167 ? -26.097 -22.226 71.714 1.00 32.41 167 ALA A N 1
ATOM 1263 C CA . ALA A 1 167 ? -27.383 -21.939 71.049 1.00 32.41 167 ALA A CA 1
ATOM 1264 C C . ALA A 1 167 ? -28.332 -21.190 72.031 1.00 32.41 167 ALA A C 1
ATOM 1266 O O . ALA A 1 167 ? -27.929 -20.980 73.174 1.00 32.41 167 ALA A O 1
ATOM 1267 N N . PRO A 1 168 ? -29.608 -20.891 71.702 1.00 42.66 168 PRO A N 1
ATOM 1268 C CA . PRO A 1 168 ? -30.084 -20.027 70.609 1.00 42.66 168 PRO A CA 1
ATOM 1269 C C . PRO A 1 168 ? -31.107 -18.938 71.062 1.00 42.66 168 PRO A C 1
ATOM 1271 O O . PRO A 1 168 ? -31.745 -19.086 72.099 1.00 42.66 168 PRO A O 1
ATOM 1274 N N . ALA A 1 169 ? -31.385 -17.959 70.178 1.00 34.19 169 ALA A N 1
ATOM 1275 C CA . ALA A 1 169 ? -32.594 -17.090 70.165 1.00 34.19 169 ALA A CA 1
ATOM 1276 C C . ALA A 1 169 ? -32.738 -16.069 71.350 1.00 34.19 169 ALA A C 1
ATOM 1278 O O . ALA A 1 169 ? -31.972 -16.178 72.306 1.00 34.19 169 ALA A O 1
ATOM 1279 N N . PRO A 1 170 ? -33.626 -15.032 71.315 1.00 42.56 170 PRO A N 1
ATOM 1280 C CA . PRO A 1 170 ? -34.916 -14.965 70.620 1.00 42.56 170 PRO A CA 1
ATOM 1281 C C . PRO A 1 170 ? -35.137 -13.806 69.620 1.00 42.56 170 PRO A C 1
ATOM 1283 O O . PRO A 1 170 ? -34.337 -12.894 69.431 1.00 42.56 170 PRO A O 1
ATOM 1286 N N . GLU A 1 171 ? -36.295 -13.930 68.982 1.00 35.25 171 GLU A N 1
ATOM 1287 C CA . GLU A 1 171 ? -36.939 -13.148 67.928 1.00 35.25 171 GLU A CA 1
ATOM 1288 C C . GLU A 1 171 ? -37.632 -11.865 68.435 1.00 35.25 171 GLU A C 1
ATOM 1290 O O . GLU A 1 171 ? -38.231 -11.862 69.510 1.00 35.25 171 GLU A O 1
ATOM 1295 N N . ALA A 1 172 ? -37.619 -10.795 67.627 1.00 32.59 172 ALA A N 1
ATOM 1296 C CA . ALA A 1 172 ? -38.539 -9.658 67.751 1.00 32.59 172 ALA A CA 1
ATOM 1297 C C . ALA A 1 172 ? -38.748 -8.963 66.389 1.00 32.59 172 ALA A C 1
ATOM 1299 O O . ALA A 1 172 ? -37.789 -8.567 65.726 1.00 32.59 172 ALA A O 1
ATOM 1300 N N . ALA A 1 173 ? -40.010 -8.805 65.988 1.00 32.50 173 ALA A N 1
ATOM 1301 C CA . ALA A 1 173 ? -40.467 -8.101 64.782 1.00 32.50 173 ALA A CA 1
ATOM 1302 C C . ALA A 1 173 ? -41.365 -6.890 65.190 1.00 32.50 173 ALA A C 1
ATOM 1304 O O . ALA A 1 173 ? -41.358 -6.519 66.363 1.00 32.50 173 ALA A O 1
ATOM 1305 N N . PRO A 1 174 ? -42.186 -6.281 64.310 1.00 46.62 174 PRO A N 1
ATOM 1306 C CA . PRO A 1 174 ? -41.794 -5.367 63.227 1.00 46.62 174 PRO A CA 1
ATOM 1307 C C . PRO A 1 174 ? -42.533 -3.999 63.268 1.00 46.62 174 PRO A C 1
ATOM 1309 O O . PRO A 1 174 ? -43.634 -3.907 63.800 1.00 46.62 174 PRO A O 1
ATOM 1312 N N . ALA A 1 175 ? -41.984 -2.958 62.622 1.00 30.08 175 ALA A N 1
ATOM 1313 C CA . ALA A 1 175 ? -42.647 -1.687 62.235 1.00 30.08 175 ALA A CA 1
ATOM 1314 C C . ALA A 1 175 ? -41.629 -0.788 61.485 1.00 30.08 175 ALA A C 1
ATOM 1316 O O . ALA A 1 175 ? -40.443 -0.882 61.779 1.00 30.08 175 ALA A O 1
ATOM 1317 N N . ALA A 1 176 ? -41.956 0.114 60.549 1.00 33.56 176 ALA A N 1
ATOM 1318 C CA . ALA A 1 176 ? -43.196 0.428 59.827 1.00 33.56 176 ALA A CA 1
ATOM 1319 C C . ALA A 1 176 ? -42.849 1.137 58.489 1.00 33.56 176 ALA A C 1
ATOM 1321 O O . ALA A 1 176 ? -41.743 1.649 58.329 1.00 33.56 176 ALA A O 1
ATOM 1322 N N . ALA A 1 177 ? -43.807 1.217 57.558 1.00 36.81 177 ALA A N 1
ATOM 1323 C CA . ALA A 1 177 ? -43.816 2.203 56.463 1.00 36.81 177 ALA A CA 1
ATOM 1324 C C . ALA A 1 177 ? -44.772 3.363 56.836 1.00 36.81 177 ALA A C 1
ATOM 1326 O O . ALA A 1 177 ? -45.643 3.150 57.685 1.00 36.81 177 ALA A O 1
ATOM 1327 N N . PRO A 1 178 ? -44.641 4.570 56.245 1.00 40.06 178 PRO A N 1
ATOM 1328 C CA . PRO A 1 178 ? -45.295 4.815 54.950 1.00 40.06 178 PRO A CA 1
ATOM 1329 C C . PRO A 1 178 ? -44.528 5.739 53.967 1.00 40.06 178 PRO A C 1
ATOM 1331 O O . PRO A 1 178 ? -43.472 6.284 54.271 1.00 40.06 178 PRO A O 1
ATOM 1334 N N . ALA A 1 179 ? -45.100 5.884 52.764 1.00 36.38 179 ALA A N 1
ATOM 1335 C CA . ALA A 1 179 ? -44.745 6.831 51.687 1.00 36.38 179 ALA A CA 1
ATOM 1336 C C . ALA A 1 179 ? -45.448 8.216 51.926 1.00 36.38 179 ALA A C 1
ATOM 1338 O O . ALA A 1 179 ? -45.998 8.353 53.024 1.00 36.38 179 ALA A O 1
ATOM 1339 N N . PRO A 1 180 ? -45.537 9.218 50.998 1.00 50.53 180 PRO A N 1
ATOM 1340 C CA . PRO A 1 180 ? -45.315 9.197 49.537 1.00 50.53 180 PRO A CA 1
ATOM 1341 C C . PRO A 1 180 ? -44.647 10.470 48.928 1.00 50.53 180 PRO A C 1
ATOM 1343 O O . PRO A 1 180 ? -43.966 11.215 49.624 1.00 50.53 180 PRO A O 1
ATOM 1346 N N . GLU A 1 181 ? -44.943 10.694 47.630 1.00 33.81 181 GLU A N 1
ATOM 1347 C CA . GLU A 1 181 ? -44.889 11.962 46.861 1.00 33.81 181 GLU A CA 1
ATOM 1348 C C . GLU A 1 181 ? -43.547 12.264 46.131 1.00 33.81 181 GLU A C 1
ATOM 1350 O O . GLU A 1 181 ? -42.478 12.052 46.690 1.00 33.81 181 GLU A O 1
ATOM 1355 N N . ALA A 1 182 ? -43.488 12.687 44.850 1.00 34.28 182 ALA A N 1
ATOM 1356 C CA . ALA A 1 182 ? -44.526 12.998 43.842 1.00 34.28 182 ALA A CA 1
ATOM 1357 C C . ALA A 1 182 ? -44.113 12.630 42.382 1.00 34.28 182 ALA A C 1
ATOM 1359 O O . ALA A 1 182 ? -42.976 12.250 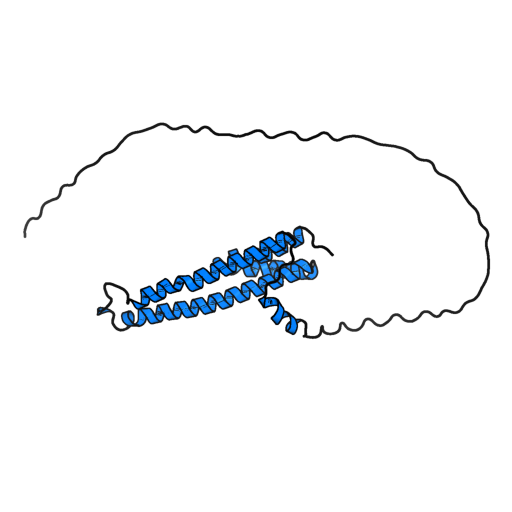42.108 1.00 34.28 182 ALA A O 1
ATOM 1360 N N . ALA A 1 183 ? -45.051 12.798 41.439 1.00 36.97 183 ALA A N 1
ATOM 1361 C CA . ALA A 1 183 ? -44.875 12.904 39.972 1.00 36.97 183 ALA A CA 1
ATOM 1362 C C . ALA A 1 183 ? -45.677 14.158 39.488 1.00 36.97 183 ALA A C 1
ATOM 1364 O O . ALA A 1 183 ? -46.251 14.807 40.367 1.00 36.97 183 ALA A O 1
ATOM 1365 N N . PRO A 1 184 ? -45.838 14.521 38.186 1.00 50.41 184 PRO A N 1
ATOM 1366 C CA . PRO A 1 184 ? -45.358 13.925 36.926 1.00 50.41 184 PRO A CA 1
ATOM 1367 C C . PRO A 1 184 ? -44.858 14.999 35.899 1.00 50.41 184 PRO A C 1
ATOM 1369 O O . PRO A 1 184 ? -44.382 16.055 36.296 1.00 50.41 184 PRO A O 1
ATOM 1372 N N . ALA A 1 185 ? -45.081 14.742 34.593 1.00 34.88 185 ALA A N 1
ATOM 1373 C CA . ALA A 1 185 ? -45.041 15.658 33.430 1.00 34.88 185 ALA A CA 1
ATOM 1374 C C . ALA A 1 185 ? -43.659 15.970 32.801 1.00 34.88 185 ALA A C 1
ATOM 1376 O O . ALA A 1 185 ? -42.665 16.114 33.497 1.00 34.88 185 ALA A O 1
ATOM 1377 N N . ALA A 1 186 ? -43.525 16.117 31.474 1.00 39.03 186 ALA A N 1
ATOM 1378 C CA . ALA A 1 186 ? -44.378 15.694 30.350 1.00 39.03 186 ALA A CA 1
ATOM 1379 C C . ALA A 1 186 ? -43.537 15.661 29.055 1.00 39.03 186 ALA A C 1
ATOM 1381 O O . ALA A 1 186 ? -42.578 16.418 28.922 1.00 39.03 186 ALA A O 1
ATOM 1382 N N . ALA A 1 187 ? -43.926 14.837 28.078 1.00 42.72 187 ALA A N 1
ATOM 1383 C CA . ALA A 1 187 ? -43.477 15.007 26.695 1.00 42.72 187 ALA A CA 1
ATOM 1384 C C . ALA A 1 187 ? -44.368 16.036 25.977 1.00 42.72 187 ALA A C 1
ATOM 1386 O O . ALA A 1 187 ? -45.566 16.114 26.264 1.00 42.72 187 ALA A O 1
ATOM 1387 N N . PRO A 1 188 ? -43.817 16.763 24.997 1.00 45.38 188 PRO A N 1
ATOM 1388 C CA . PRO A 1 188 ? -44.480 16.789 23.695 1.00 45.38 188 PRO A CA 1
ATOM 1389 C C . PRO A 1 188 ? -43.546 16.407 22.531 1.00 45.38 188 PRO A C 1
ATOM 1391 O O . PRO A 1 188 ? -42.365 16.117 22.710 1.00 45.38 188 PRO A O 1
ATOM 1394 N N . ALA A 1 189 ? -44.152 16.300 21.349 1.00 41.25 189 ALA A N 1
ATOM 1395 C CA . ALA A 1 189 ? -43.638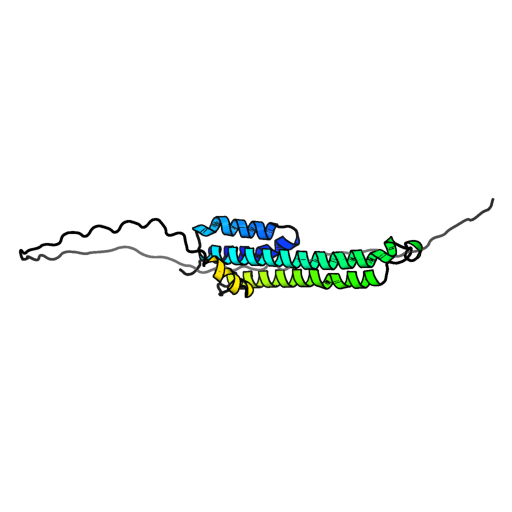 15.623 20.157 1.00 41.25 189 ALA A CA 1
ATOM 1396 C C . ALA A 1 189 ? -42.796 16.557 19.234 1.00 41.25 189 ALA A C 1
ATOM 1398 O O . ALA A 1 189 ? -42.569 17.710 19.600 1.00 41.25 189 ALA A O 1
ATOM 1399 N N . PRO A 1 190 ? -42.282 16.087 18.075 1.00 51.03 190 PRO A N 1
ATOM 1400 C CA . PRO A 1 190 ? -41.300 16.824 17.278 1.00 51.03 190 PRO A CA 1
ATOM 1401 C C . PRO A 1 190 ? -41.941 17.859 16.346 1.00 51.03 190 PRO A C 1
ATOM 1403 O O . PRO A 1 190 ? -43.058 17.662 15.867 1.00 51.03 190 PRO A O 1
ATOM 1406 N N . GLU A 1 191 ? -41.184 18.903 16.004 1.00 39.41 191 GLU A N 1
ATOM 1407 C CA . GLU A 1 191 ? -41.562 19.880 14.978 1.00 39.41 191 GLU A CA 1
ATOM 1408 C C . GLU A 1 191 ? -40.645 19.785 13.747 1.00 39.41 191 GLU A C 1
ATOM 1410 O O . GLU A 1 191 ? -39.489 19.360 13.828 1.00 39.41 191 GLU A O 1
ATOM 1415 N N . ALA A 1 192 ? -41.216 20.076 12.579 1.00 36.62 192 ALA A N 1
ATOM 1416 C CA . ALA A 1 192 ? -40.690 19.664 11.286 1.00 36.62 192 ALA A CA 1
ATOM 1417 C C . ALA A 1 192 ? -39.733 20.682 10.648 1.00 36.62 192 ALA A C 1
ATOM 1419 O O . ALA A 1 192 ? -39.828 21.889 10.858 1.00 36.62 192 ALA A O 1
ATOM 1420 N N . ALA A 1 193 ? -38.872 20.186 9.757 1.00 46.44 193 ALA A N 1
ATOM 1421 C CA . ALA A 1 193 ? -38.280 21.026 8.721 1.00 46.44 193 ALA A CA 1
ATOM 1422 C C . ALA A 1 193 ? -39.366 21.517 7.745 1.00 46.44 193 ALA A C 1
ATOM 1424 O O . ALA A 1 193 ? -40.350 20.810 7.505 1.00 46.44 193 ALA A O 1
ATOM 1425 N N . PRO A 1 194 ? -39.118 22.645 7.064 1.00 48.12 194 PRO A N 1
ATOM 1426 C CA . PRO A 1 194 ? -39.313 22.598 5.619 1.00 48.12 194 PRO A CA 1
ATOM 1427 C C . PRO A 1 194 ? -38.169 23.214 4.800 1.00 48.12 194 PRO A C 1
ATOM 1429 O O . PRO A 1 194 ? -37.633 24.272 5.105 1.00 48.12 194 PRO A O 1
ATOM 1432 N N . ALA A 1 195 ? -37.867 22.498 3.715 1.00 38.31 195 ALA A N 1
ATOM 1433 C CA . ALA A 1 195 ? -37.473 22.967 2.387 1.00 38.31 195 ALA A CA 1
ATOM 1434 C C . ALA A 1 195 ? -36.740 24.317 2.225 1.00 38.31 195 ALA A C 1
ATOM 1436 O O . ALA A 1 195 ? -37.336 25.390 2.291 1.00 38.31 195 ALA A O 1
ATOM 1437 N N . THR A 1 196 ? -35.505 24.233 1.724 1.00 37.94 196 THR A N 1
ATOM 1438 C CA . THR A 1 196 ? -34.997 25.185 0.727 1.00 37.94 196 THR A CA 1
ATOM 1439 C C . THR A 1 196 ? -34.905 24.486 -0.632 1.00 37.94 196 THR A C 1
ATOM 1441 O O . THR A 1 196 ? -34.150 23.533 -0.819 1.00 37.94 196 THR A O 1
ATOM 1444 N N . THR A 1 197 ? -35.700 24.955 -1.592 1.00 40.31 197 THR A N 1
ATOM 1445 C CA . THR A 1 197 ? -35.635 24.568 -3.013 1.00 40.31 197 THR A CA 1
ATOM 1446 C C . THR A 1 197 ? -35.454 25.820 -3.881 1.00 40.31 197 THR A C 1
ATOM 1448 O O . THR A 1 197 ? -35.731 26.922 -3.406 1.00 40.31 197 THR A O 1
ATOM 1451 N N . PRO A 1 198 ? -34.896 25.684 -5.097 1.00 59.53 198 PRO A N 1
ATOM 1452 C CA . PRO A 1 198 ? -34.056 26.724 -5.691 1.00 59.53 198 PRO A CA 1
ATOM 1453 C C . PRO A 1 198 ? -34.782 27.593 -6.724 1.00 59.53 198 PRO A C 1
ATOM 1455 O O . PRO A 1 198 ? -35.759 27.149 -7.320 1.00 59.53 198 PRO A O 1
ATOM 1458 N N . THR A 1 199 ? -34.181 28.741 -7.053 1.00 39.47 199 THR A N 1
ATOM 1459 C CA . THR A 1 199 ? -34.382 29.426 -8.343 1.00 39.47 199 THR A CA 1
ATOM 1460 C C . THR A 1 199 ? -33.054 30.060 -8.795 1.00 39.47 199 THR A C 1
ATOM 1462 O O . THR A 1 199 ? -32.370 30.654 -7.959 1.00 39.47 199 THR A O 1
ATOM 1465 N N . PRO A 1 200 ? -32.647 29.912 -10.070 1.00 55.88 200 PRO A N 1
ATOM 1466 C CA . PRO A 1 200 ? -31.494 30.602 -10.648 1.00 55.88 200 PRO A CA 1
ATOM 1467 C C . PRO A 1 200 ? -31.893 31.957 -11.249 1.00 55.88 200 PRO A C 1
ATOM 1469 O O . PRO A 1 200 ? -33.038 32.128 -11.656 1.00 55.88 200 PRO A O 1
ATOM 1472 N N . ASP A 1 201 ? -30.923 32.853 -11.429 1.00 44.56 201 ASP A N 1
ATOM 1473 C CA . ASP A 1 201 ? -31.052 33.991 -12.345 1.00 44.56 201 ASP A CA 1
ATOM 1474 C C . ASP A 1 201 ? -29.911 33.980 -13.364 1.00 44.56 201 ASP A C 1
ATOM 1476 O O . ASP A 1 201 ? -28.750 33.724 -13.035 1.00 44.56 201 ASP A O 1
ATOM 1480 N N . GLY A 1 202 ? -30.258 34.259 -14.617 1.00 42.56 202 GLY A N 1
ATOM 1481 C CA . GLY A 1 202 ? -29.321 34.384 -15.724 1.00 42.56 202 GLY A CA 1
ATOM 1482 C C . GLY A 1 202 ? -29.846 35.359 -16.772 1.00 42.56 202 GLY A C 1
ATOM 1483 O O . GLY A 1 202 ? -31.048 35.461 -16.997 1.00 42.56 202 GLY A O 1
ATOM 1484 N N . THR A 1 203 ? -28.932 36.083 -17.410 1.00 39.62 203 THR A N 1
ATOM 1485 C CA . THR A 1 203 ? -29.117 36.935 -18.601 1.00 39.62 203 THR A CA 1
ATOM 1486 C C . THR A 1 203 ? -27.686 37.133 -19.131 1.00 39.62 203 THR A C 1
ATOM 1488 O O . THR A 1 203 ? -26.834 37.596 -18.381 1.00 39.62 203 THR A O 1
ATOM 1491 N N . SER A 1 204 ? -27.276 36.484 -20.230 1.00 43.69 204 SER A N 1
ATOM 1492 C CA . SER A 1 204 ? -27.468 36.904 -21.639 1.00 43.69 204 SER A CA 1
ATOM 1493 C C . SER A 1 204 ? -26.720 38.212 -21.962 1.00 43.69 204 SER A C 1
ATOM 1495 O O . SER A 1 204 ? -26.854 39.165 -21.209 1.00 43.69 204 SER A O 1
ATOM 1497 N N . ALA A 1 205 ? -25.969 38.378 -23.058 1.00 43.75 205 ALA A N 1
ATOM 1498 C CA . ALA A 1 205 ? -25.516 37.486 -24.140 1.00 43.75 205 ALA A CA 1
ATOM 1499 C C . ALA A 1 205 ? -24.327 38.179 -24.881 1.00 43.75 205 ALA A C 1
ATOM 1501 O O . ALA A 1 205 ? -23.750 39.105 -24.320 1.00 43.75 205 ALA A O 1
ATOM 1502 N N . GLU A 1 206 ? -24.042 37.795 -26.143 1.00 41.56 206 GLU A N 1
ATOM 1503 C CA . GLU A 1 206 ? -23.217 38.546 -27.135 1.00 41.56 206 GLU A CA 1
ATOM 1504 C C . GLU A 1 206 ? -21.670 38.427 -26.986 1.00 41.56 206 GLU A C 1
ATOM 1506 O O . GLU A 1 206 ? -21.129 38.621 -25.905 1.00 41.56 206 GLU A O 1
ATOM 1511 N N . ALA A 1 207 ? -20.850 38.110 -28.005 1.00 40.06 207 ALA A N 1
ATOM 1512 C CA . ALA A 1 207 ? -21.076 37.562 -29.355 1.00 40.06 207 ALA A CA 1
ATOM 1513 C C . ALA A 1 207 ? -19.804 36.852 -29.900 1.00 40.06 207 ALA A C 1
ATOM 1515 O O . ALA A 1 207 ? -18.696 37.046 -29.406 1.00 40.06 207 ALA A O 1
ATOM 1516 N N . ALA A 1 208 ? -19.972 36.074 -30.974 1.00 46.31 208 ALA A N 1
ATOM 1517 C CA . ALA A 1 208 ? -18.933 35.596 -31.905 1.00 46.31 208 ALA A CA 1
ATOM 1518 C C . ALA A 1 208 ? -19.327 36.079 -33.332 1.00 46.31 208 ALA A C 1
ATOM 1520 O O . ALA A 1 208 ? -20.516 36.379 -33.492 1.00 46.31 208 ALA A O 1
ATOM 1521 N N . PRO A 1 209 ? -18.451 36.144 -34.374 1.00 55.44 209 PRO A N 1
ATOM 1522 C CA . PRO A 1 209 ? -17.287 35.275 -34.623 1.00 55.44 209 PRO A CA 1
ATOM 1523 C C . PRO A 1 209 ? -16.016 35.961 -35.222 1.00 55.44 209 PRO A C 1
ATOM 1525 O O . PRO A 1 209 ? -15.855 37.175 -35.179 1.00 55.44 209 PRO A O 1
ATOM 1528 N N . ALA A 1 210 ? -15.098 35.131 -35.747 1.00 48.59 210 ALA A N 1
ATOM 1529 C CA . ALA A 1 210 ? -13.811 35.423 -36.425 1.00 48.59 210 ALA A CA 1
ATOM 1530 C C . ALA A 1 210 ? -13.976 36.165 -37.800 1.00 48.59 210 ALA A C 1
ATOM 1532 O O . ALA A 1 210 ? -15.139 36.344 -38.173 1.00 48.59 210 ALA A O 1
ATOM 1533 N N . PRO A 1 211 ? -12.931 36.545 -38.611 1.00 56.41 211 PRO A N 1
ATOM 1534 C CA . PRO A 1 211 ? -11.673 35.797 -38.870 1.00 56.41 211 PRO A CA 1
ATOM 1535 C C . PRO A 1 211 ? -10.377 36.589 -39.269 1.00 56.41 211 PRO A C 1
ATOM 1537 O O . PRO A 1 211 ? -10.344 37.811 -39.312 1.00 56.41 211 PRO A O 1
ATOM 1540 N N . ALA A 1 212 ? -9.358 35.807 -39.680 1.00 45.16 212 ALA A N 1
ATOM 1541 C CA . ALA A 1 212 ? -8.319 36.077 -40.701 1.00 45.16 212 ALA A CA 1
ATOM 1542 C C . ALA A 1 212 ? -6.988 36.804 -40.356 1.00 45.16 212 ALA A C 1
ATOM 1544 O O . ALA A 1 212 ? -6.940 37.902 -39.816 1.00 45.16 212 ALA A O 1
ATOM 1545 N N . GLN A 1 213 ? -5.898 36.144 -40.781 1.00 51.78 213 GLN A N 1
ATOM 1546 C CA . GLN A 1 213 ? -4.514 36.633 -40.937 1.00 51.78 213 GLN A CA 1
ATOM 1547 C C . GLN A 1 213 ? -4.380 37.579 -42.147 1.00 51.78 213 GLN A C 1
ATOM 1549 O O . GLN A 1 213 ? -5.220 37.521 -43.051 1.00 51.78 213 GLN A O 1
ATOM 1554 N N . PRO A 1 214 ? -3.289 38.365 -42.224 1.00 57.47 214 PRO A N 1
ATOM 1555 C CA . PRO A 1 214 ? -2.340 38.101 -43.320 1.00 57.47 214 PRO A CA 1
ATOM 1556 C C . PRO A 1 214 ? -0.835 38.280 -42.976 1.00 57.47 214 PRO A C 1
ATOM 1558 O O . PRO A 1 214 ? -0.436 39.253 -42.341 1.00 57.47 214 PRO A O 1
ATOM 1561 N N . GLU A 1 215 ? 0.006 37.374 -43.500 1.00 55.09 215 GLU A N 1
ATOM 1562 C CA . GLU A 1 215 ? 1.408 37.641 -43.916 1.00 55.09 215 GLU A CA 1
ATOM 1563 C C . GLU A 1 215 ? 1.433 38.706 -45.054 1.00 55.09 215 GLU A C 1
ATOM 1565 O O . GLU A 1 215 ? 0.373 38.889 -45.661 1.00 55.09 215 GLU A O 1
ATOM 1570 N N . PRO A 1 216 ? 2.553 39.380 -45.451 1.00 62.09 216 PRO A N 1
ATOM 1571 C CA . PRO A 1 216 ? 3.944 38.875 -45.517 1.00 62.09 216 PRO A CA 1
ATOM 1572 C C . PRO A 1 216 ? 4.973 40.030 -45.211 1.00 62.09 216 PRO A C 1
ATOM 1574 O O . PRO A 1 216 ? 4.662 40.751 -44.259 1.00 62.09 216 PRO A O 1
ATOM 1577 N N . PRO A 1 217 ? 6.135 40.312 -45.884 1.00 62.88 217 PRO A N 1
ATOM 1578 C CA . PRO A 1 217 ? 6.797 39.756 -47.084 1.00 62.88 217 PRO A CA 1
ATOM 1579 C C . PRO A 1 217 ? 8.135 39.019 -46.845 1.00 62.88 217 PRO A C 1
ATOM 1581 O O . PRO A 1 217 ? 8.878 39.289 -45.903 1.00 62.88 217 PRO A O 1
ATOM 1584 N N . GLN A 1 218 ? 8.472 38.144 -47.797 1.00 62.09 218 GLN A N 1
ATOM 1585 C CA . GLN A 1 218 ? 9.854 37.775 -48.115 1.00 62.09 218 GLN A CA 1
ATOM 1586 C C . GLN A 1 218 ? 10.416 38.796 -49.115 1.00 62.09 218 GLN A C 1
ATOM 1588 O O . GLN A 1 218 ? 9.772 39.024 -50.131 1.00 62.09 218 GLN A O 1
ATOM 1593 N N . ASP A 1 219 ? 11.605 39.338 -48.851 1.00 58.47 219 ASP A N 1
ATOM 1594 C CA . ASP A 1 219 ? 12.529 39.951 -49.824 1.00 58.47 219 ASP A CA 1
ATOM 1595 C C . ASP A 1 219 ? 13.917 39.970 -49.136 1.00 58.47 219 ASP A C 1
ATOM 1597 O O . ASP A 1 219 ? 14.038 40.437 -48.006 1.00 58.47 219 ASP A O 1
ATOM 1601 N N . ALA A 1 220 ? 14.929 39.231 -49.602 1.00 55.78 220 ALA A N 1
ATOM 1602 C CA . ALA A 1 220 ? 15.771 39.477 -50.783 1.00 55.78 220 ALA A CA 1
ATOM 1603 C C . ALA A 1 220 ? 17.068 40.259 -50.454 1.00 55.78 220 ALA A C 1
ATOM 1605 O O . ALA A 1 220 ? 17.157 41.460 -50.703 1.00 55.78 220 ALA A O 1
ATOM 1606 N N . ALA A 1 221 ? 18.081 39.542 -49.939 1.00 50.50 221 ALA A N 1
ATOM 1607 C CA . ALA A 1 221 ? 19.521 39.838 -50.055 1.00 50.50 221 ALA A CA 1
ATOM 1608 C C . ALA A 1 221 ? 20.350 38.598 -49.663 1.00 50.50 221 ALA A C 1
ATOM 1610 O O . ALA A 1 221 ? 20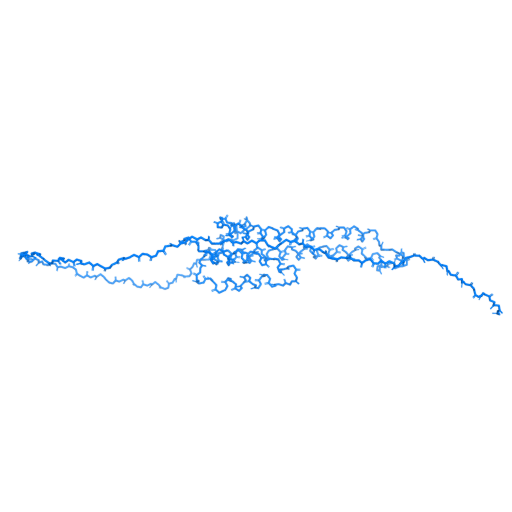.103 38.072 -48.555 1.00 50.50 221 ALA A O 1
#

Mean predicted aligned error: 17.97 Å

Secondary structure (DSSP, 8-state):
----HHHHHHHHHHHHGGGGGGTSTHHHHHHHHHHHHHTTT-HHHHHHHHHHHHHHHHHHHHHHHHHHHHHHHHHHHHHHHHH-GGGSSSS--HHHHHHHHTTHHHHHHHHHHHHHHHHHHHHHHTT-----TTHHHHHHHHTTS--PPPPPPPPPPPPP-------------------------------------------------------------